Protein AF-A0A8T1RW52-F1 (afdb_monomer_lite)

pLDDT: mean 75.33, std 22.98, range [28.38, 98.31]

Secondary structure (DSSP, 8-state):
--HHHHHHHHHHHHHHHHHHHHHHHHHHHHHHHHHHHHHHHHHHHHHHHHHHHHHHHHHHHHHHHHHHHHHHHHHHHHHHHHHHHHHHHHHHHHHHHHHHHHHHTS-HHHHHHHSHHHHHHHHT--PPPPPP---PPPTT-PPPHHHHHHHHHHHHHHHHHHHHHHHHHHHHHHT--S-----------HHHHHHHHHHHHHHHHTS------

Radius of gyration: 41.82 Å; chains: 1; bounding box: 90×41×136 Å

InterPro domains:
  IPR050143 Tripartite motif-containing [PTHR24103] (4-168)

Foldseek 3Di:
DDPVVVVVVVVVVVVVVVVVVVVVVVVVVVVVVVVVVVVVVVVVVVVVVVVVVVVVVVVLVVVLVVVVVVVVVVLVVLVVVQVVLQVVLVVVVVVLVVVQVVLVPDDPVVCVPPVPVSVVCVVPDDDDHGDDGDPDDDPPSDDDPVCVVVVVVVVVVVVVVVVVVVVVVVVVVVPPDPDDDDDDPDDDDCVVVVVVVVVVCVVVVPDPPPDDD

Organism: Chelydra serpentina (NCBI:txid8475)

Sequence (213 aa):
MSLQEKLQGALDPLRKELEEALVLTSKEKKKTTEWQRKVKNKRETIVGEFNKLHTLLREEEQLLLQRLEEEERETLQRLRENVTKLSQQSSSLQQLITEIEEKCQQPVVKLLTDVKSALSRSENVKLQEPEAVSTDLKNVYKIPERCLDMREMLKRFEGEWKLLGHSAVLCLEIWTEPGTPGHSCTQLTGLELCDSWRLMRSVLGSLPDIRNH

Structure (mmCIF, N/CA/C/O backbone):
data_AF-A0A8T1RW52-F1
#
_entry.id   AF-A0A8T1RW52-F1
#
loop_
_atom_site.group_PDB
_atom_site.id
_atom_site.type_symbol
_atom_site.label_atom_id
_atom_site.label_alt_id
_atom_site.label_comp_id
_atom_site.label_asym_id
_atom_site.label_entity_id
_atom_site.label_seq_id
_atom_site.pdbx_PDB_ins_code
_atom_site.Cartn_x
_atom_site.Cartn_y
_atom_site.Cartn_z
_atom_site.occupancy
_atom_site.B_iso_or_equiv
_atom_site.auth_seq_id
_atom_site.auth_comp_id
_atom_site.auth_asym_id
_atom_site.auth_atom_id
_atom_site.pdbx_PDB_model_num
ATOM 1 N N . MET A 1 1 ? 42.845 7.301 -80.069 1.00 64.06 1 MET A N 1
ATOM 2 C CA . MET A 1 1 ? 41.974 6.397 -79.295 1.00 64.06 1 MET A CA 1
ATOM 3 C C . MET A 1 1 ? 40.575 6.414 -79.870 1.00 64.06 1 MET A C 1
ATOM 5 O O . MET A 1 1 ? 40.022 7.498 -80.051 1.00 64.06 1 MET A O 1
ATOM 9 N N . SER A 1 2 ? 40.024 5.238 -80.151 1.00 87.12 2 SER A N 1
ATOM 10 C CA . SER A 1 2 ? 38.632 5.066 -80.571 1.00 87.12 2 SER A CA 1
ATOM 11 C C . SER A 1 2 ? 37.669 5.269 -79.389 1.00 87.12 2 SER A C 1
ATOM 13 O O . SER A 1 2 ? 38.060 5.192 -78.223 1.00 87.12 2 SER A O 1
ATOM 15 N N . LEU A 1 3 ? 36.390 5.547 -79.667 1.00 85.94 3 LEU A N 1
ATOM 16 C CA . LEU A 1 3 ? 35.346 5.644 -78.631 1.00 85.94 3 LEU A CA 1
ATOM 17 C C . LEU A 1 3 ? 35.215 4.346 -77.814 1.00 85.94 3 LEU A C 1
ATOM 19 O O . LEU A 1 3 ? 34.944 4.396 -76.617 1.00 85.94 3 LEU A O 1
ATOM 23 N N . GLN A 1 4 ? 35.471 3.201 -78.445 1.00 87.62 4 GLN A N 1
ATOM 24 C CA . GLN A 1 4 ? 35.423 1.885 -77.814 1.00 87.62 4 GLN A CA 1
ATOM 25 C C . GLN A 1 4 ? 36.531 1.705 -76.765 1.00 87.62 4 GLN A C 1
ATOM 27 O O . GLN A 1 4 ? 36.259 1.227 -75.668 1.00 87.62 4 GLN A O 1
ATOM 32 N N . GLU A 1 5 ? 37.754 2.160 -77.051 1.00 88.06 5 GLU A N 1
ATOM 33 C CA . GLU A 1 5 ? 38.866 2.134 -76.086 1.00 88.06 5 GLU A CA 1
ATOM 34 C C . GLU A 1 5 ? 38.592 3.038 -74.875 1.00 88.06 5 GLU A C 1
ATOM 36 O O . GLU A 1 5 ? 38.900 2.668 -73.744 1.00 88.06 5 GLU A O 1
ATOM 41 N N . LYS A 1 6 ? 37.958 4.202 -75.089 1.00 86.69 6 LYS A N 1
ATOM 42 C CA . LYS A 1 6 ? 37.563 5.113 -73.998 1.00 86.69 6 LYS A CA 1
ATOM 43 C C . LYS A 1 6 ? 36.499 4.504 -73.084 1.00 86.69 6 LYS A C 1
ATOM 45 O O . LYS A 1 6 ? 36.599 4.646 -71.869 1.00 86.69 6 LYS A O 1
ATOM 50 N N . LEU A 1 7 ? 35.498 3.831 -73.655 1.00 88.81 7 LEU A N 1
ATOM 51 C CA . LEU A 1 7 ? 34.469 3.128 -72.884 1.00 88.81 7 LEU A CA 1
ATOM 52 C C . LEU A 1 7 ? 35.068 1.966 -72.091 1.00 88.81 7 LEU A C 1
ATOM 54 O O . LEU A 1 7 ? 34.780 1.826 -70.906 1.00 88.81 7 LEU A O 1
ATOM 58 N N . GLN A 1 8 ? 35.948 1.181 -72.718 1.00 89.00 8 GLN A N 1
ATOM 59 C CA . GLN A 1 8 ? 36.612 0.066 -72.051 1.00 89.00 8 GLN A CA 1
ATOM 60 C C . GLN A 1 8 ? 37.494 0.545 -70.888 1.00 89.00 8 GLN A C 1
ATOM 62 O O . GLN A 1 8 ? 37.449 -0.044 -69.811 1.00 89.00 8 GLN A O 1
ATOM 67 N N . GLY A 1 9 ? 38.229 1.649 -71.069 1.00 91.94 9 GLY A N 1
ATOM 68 C CA . GLY A 1 9 ? 39.054 2.252 -70.018 1.00 91.94 9 GLY A CA 1
ATOM 69 C C . GLY A 1 9 ? 38.263 2.836 -68.838 1.00 91.94 9 GLY A C 1
ATOM 70 O O . GLY A 1 9 ? 38.817 2.975 -67.751 1.00 91.94 9 GLY A O 1
ATOM 71 N N . ALA A 1 10 ? 36.974 3.151 -69.014 1.00 93.75 10 ALA A N 1
ATOM 72 C CA . ALA A 1 10 ? 36.111 3.663 -67.945 1.00 93.75 10 ALA A CA 1
ATOM 73 C C . ALA A 1 10 ? 35.504 2.559 -67.055 1.00 93.75 10 ALA A C 1
ATOM 75 O O . ALA A 1 10 ? 35.044 2.852 -65.951 1.00 93.75 10 ALA A O 1
ATOM 76 N N . LEU A 1 11 ? 35.504 1.297 -67.501 1.00 95.56 11 LEU A N 1
ATOM 77 C CA . LEU A 1 11 ? 34.879 0.190 -66.767 1.00 95.56 11 LEU A CA 1
ATOM 78 C C . LEU A 1 11 ? 35.607 -0.156 -65.466 1.00 95.56 11 LEU A C 1
ATOM 80 O O . LEU A 1 11 ? 34.949 -0.404 -64.458 1.00 95.56 11 LEU A O 1
ATOM 84 N N . ASP A 1 12 ? 36.940 -0.180 -65.469 1.00 93.94 12 ASP A N 1
ATOM 85 C CA . ASP A 1 12 ? 37.711 -0.583 -64.288 1.00 93.94 12 ASP A CA 1
ATOM 86 C C . ASP A 1 12 ? 37.596 0.422 -63.126 1.00 93.94 12 ASP A C 1
ATOM 88 O O . ASP A 1 12 ? 37.329 -0.020 -62.004 1.00 93.94 12 ASP A O 1
ATOM 92 N N . PRO A 1 13 ? 37.674 1.753 -63.349 1.00 96.12 13 PRO A N 1
ATOM 93 C CA . PRO A 1 13 ? 37.346 2.733 -62.315 1.00 96.12 13 PRO A CA 1
ATOM 94 C C . PRO A 1 13 ? 35.924 2.563 -61.770 1.00 96.12 13 PRO A C 1
ATOM 96 O O . PRO A 1 13 ? 35.742 2.518 -60.558 1.00 96.12 13 PRO A O 1
ATOM 99 N N . LEU A 1 14 ? 34.921 2.387 -62.641 1.00 97.19 14 LEU A N 1
ATOM 100 C CA . LEU A 1 14 ? 33.528 2.203 -62.212 1.00 97.19 14 LEU A CA 1
ATOM 101 C C . LEU A 1 14 ? 33.329 0.928 -61.380 1.00 97.19 14 LEU A C 1
ATOM 103 O O . LEU A 1 14 ? 32.578 0.939 -60.408 1.00 97.19 14 LEU A O 1
ATOM 107 N N . ARG A 1 15 ? 34.009 -0.171 -61.728 1.00 97.38 15 ARG A N 1
ATOM 108 C CA . ARG A 1 15 ? 33.993 -1.413 -60.935 1.00 97.38 15 ARG A CA 1
ATOM 109 C C . ARG A 1 15 ? 34.616 -1.216 -59.557 1.00 97.38 15 ARG A C 1
ATOM 111 O O . ARG A 1 15 ? 34.100 -1.762 -58.587 1.00 97.38 15 ARG A O 1
ATOM 118 N N . LYS A 1 16 ? 35.692 -0.430 -59.465 1.00 97.31 16 LYS A N 1
ATOM 119 C CA . LYS A 1 16 ? 36.328 -0.098 -58.188 1.00 97.31 16 LYS A CA 1
ATOM 120 C C . LYS A 1 16 ? 35.405 0.745 -57.303 1.00 97.31 16 LYS A C 1
ATOM 122 O O . LYS A 1 16 ? 35.212 0.396 -56.144 1.00 97.31 16 LYS A O 1
ATOM 127 N N . GLU A 1 17 ? 34.781 1.781 -57.863 1.00 98.00 17 GLU A N 1
ATOM 128 C CA . GLU A 1 17 ? 33.792 2.609 -57.153 1.00 98.00 17 GLU A CA 1
ATOM 129 C C . GLU A 1 17 ? 32.590 1.779 -56.676 1.00 98.00 17 GLU A C 1
ATOM 131 O O . GLU A 1 17 ? 32.108 1.963 -55.559 1.00 98.00 17 GLU A O 1
ATOM 136 N N . LEU A 1 18 ? 32.125 0.818 -57.484 1.00 97.94 18 LEU A N 1
ATOM 137 C CA . LEU A 1 18 ? 31.059 -0.103 -57.082 1.00 97.94 18 LEU A CA 1
ATOM 138 C C . LEU A 1 18 ? 31.472 -0.960 -55.877 1.00 97.94 18 LEU A C 1
ATOM 140 O O . LEU A 1 18 ? 30.695 -1.083 -54.932 1.00 97.94 18 LEU A O 1
ATOM 144 N N . GLU A 1 19 ? 32.676 -1.534 -55.890 1.00 98.06 19 GLU A N 1
ATOM 145 C CA . GLU A 1 19 ? 33.176 -2.333 -54.765 1.00 98.06 19 GLU A CA 1
ATOM 146 C C . GLU A 1 19 ? 33.303 -1.480 -53.493 1.00 98.06 19 GLU A C 1
ATOM 148 O O . GLU A 1 19 ? 32.814 -1.864 -52.429 1.00 98.06 19 GLU A O 1
ATOM 153 N N . GLU A 1 20 ? 33.864 -0.272 -53.603 1.00 98.19 20 GLU A N 1
ATOM 154 C CA . GLU A 1 20 ? 33.952 0.673 -52.485 1.00 98.19 20 GLU A CA 1
ATOM 155 C C . GLU A 1 20 ? 32.557 1.040 -51.943 1.00 98.19 20 GLU A C 1
ATOM 157 O O . GLU A 1 20 ? 32.329 1.000 -50.727 1.00 98.19 20 GLU A O 1
ATOM 162 N N . ALA A 1 21 ? 31.582 1.298 -52.821 1.00 98.19 21 ALA A N 1
ATOM 163 C CA . ALA A 1 21 ? 30.198 1.567 -52.437 1.00 98.19 21 ALA A CA 1
ATOM 164 C C . ALA A 1 21 ? 29.539 0.373 -51.724 1.00 98.19 21 ALA A C 1
ATOM 166 O O . ALA A 1 21 ? 28.801 0.567 -50.749 1.00 98.19 21 ALA A O 1
ATOM 167 N N . LEU A 1 22 ? 29.815 -0.866 -52.148 1.00 98.19 22 LEU A N 1
ATOM 168 C CA . LEU A 1 22 ? 29.318 -2.079 -51.489 1.00 98.19 22 LEU A CA 1
ATOM 169 C C . LEU A 1 22 ? 29.913 -2.244 -50.083 1.00 98.19 22 LEU A C 1
ATOM 171 O O . LEU A 1 22 ? 29.173 -2.529 -49.131 1.00 98.19 22 LEU A O 1
ATOM 175 N N . VAL A 1 23 ? 31.217 -1.995 -49.915 1.00 98.31 23 VAL A N 1
ATOM 176 C CA . VAL A 1 23 ? 31.877 -2.017 -48.598 1.00 98.31 23 VAL A CA 1
ATOM 177 C C . VAL A 1 23 ? 31.289 -0.950 -47.671 1.00 98.31 23 VAL A C 1
ATOM 179 O O . VAL A 1 23 ? 30.932 -1.257 -46.526 1.00 98.31 23 VAL A O 1
ATOM 182 N N . LEU A 1 24 ? 31.133 0.287 -48.152 1.00 98.06 24 LEU A N 1
ATOM 183 C CA . LEU A 1 24 ? 30.535 1.378 -47.378 1.00 98.06 24 LEU A CA 1
ATOM 184 C C . LEU A 1 24 ? 29.083 1.068 -46.996 1.00 98.06 24 LEU A C 1
ATOM 186 O O . LEU A 1 24 ? 28.705 1.232 -45.835 1.00 98.06 24 LEU A O 1
ATOM 190 N N . THR A 1 25 ? 28.296 0.519 -47.922 1.00 97.50 25 THR A N 1
ATOM 191 C CA . THR A 1 25 ? 26.910 0.099 -47.664 1.00 97.50 25 THR A CA 1
ATOM 192 C C . THR A 1 25 ? 26.841 -0.961 -46.564 1.00 97.50 25 THR A C 1
ATOM 194 O O . THR A 1 25 ? 26.007 -0.874 -45.662 1.00 97.50 25 THR A O 1
ATOM 197 N N . SER A 1 26 ? 27.727 -1.961 -46.595 1.00 97.56 26 SER A N 1
ATOM 198 C CA . SER A 1 26 ? 27.810 -2.992 -45.551 1.00 97.56 26 SER A CA 1
ATOM 199 C C . SER A 1 26 ? 28.169 -2.393 -44.186 1.00 97.56 26 SER A C 1
ATOM 201 O O . SER A 1 26 ? 27.570 -2.746 -43.165 1.00 97.56 26 SER A O 1
ATOM 203 N N . LYS A 1 27 ? 29.105 -1.436 -44.160 1.00 98.12 27 LYS A N 1
ATOM 204 C CA . LYS A 1 27 ? 29.506 -0.722 -42.942 1.00 98.12 27 LYS A CA 1
ATOM 205 C C . LYS A 1 27 ? 28.352 0.085 -42.345 1.00 98.12 27 LYS A C 1
ATOM 207 O O . LYS A 1 27 ? 28.122 -0.008 -41.140 1.00 98.12 27 LYS A O 1
ATOM 212 N N . GLU A 1 28 ? 27.608 0.826 -43.164 1.00 97.31 28 GLU A N 1
ATOM 213 C CA . GLU A 1 28 ? 26.450 1.595 -42.696 1.00 97.31 28 GLU A CA 1
ATOM 214 C C . GLU A 1 28 ? 25.317 0.683 -42.213 1.00 97.31 28 GLU A C 1
ATOM 216 O O . GLU A 1 28 ? 24.806 0.894 -41.115 1.00 97.31 28 GLU A O 1
ATOM 221 N N . LYS A 1 29 ? 25.008 -0.414 -42.923 1.00 96.25 29 LYS A N 1
ATOM 222 C CA . LYS A 1 29 ? 24.030 -1.415 -42.451 1.00 96.25 29 LYS A CA 1
ATOM 223 C C . LYS A 1 29 ? 24.387 -1.954 -41.062 1.00 96.25 29 LYS A C 1
ATOM 225 O O . LYS A 1 29 ? 23.523 -2.020 -40.187 1.00 96.25 29 LYS A O 1
ATOM 230 N N . LYS A 1 30 ? 25.663 -2.286 -40.821 1.00 97.31 30 LYS A N 1
ATOM 231 C CA . LYS A 1 30 ? 26.134 -2.720 -39.494 1.00 97.31 30 LYS A CA 1
ATOM 232 C C . LYS A 1 30 ? 25.913 -1.637 -38.435 1.00 97.31 30 LYS A C 1
ATOM 234 O O . LYS A 1 30 ? 25.336 -1.937 -37.390 1.00 97.31 30 LYS A O 1
ATOM 239 N N . LYS A 1 31 ? 26.283 -0.381 -38.712 1.00 96.19 31 LYS A N 1
ATOM 240 C CA . LYS A 1 31 ? 26.039 0.745 -37.790 1.00 96.19 31 LYS A CA 1
ATOM 241 C C . LYS A 1 31 ? 24.555 0.920 -37.471 1.00 96.19 31 LYS A C 1
ATOM 243 O O . LYS A 1 31 ? 24.212 1.087 -36.303 1.00 96.19 31 LYS A O 1
ATOM 248 N N . THR A 1 32 ? 23.674 0.835 -38.470 1.00 92.88 32 THR A N 1
ATOM 249 C CA . THR A 1 32 ? 22.220 0.927 -38.271 1.00 92.88 32 THR A CA 1
ATOM 250 C C . THR A 1 32 ? 21.726 -0.153 -37.313 1.00 92.88 32 THR A C 1
ATOM 252 O O . THR A 1 32 ? 21.034 0.165 -36.346 1.00 92.88 32 THR A O 1
ATOM 255 N N . THR A 1 33 ? 22.124 -1.412 -37.522 1.00 92.31 33 THR A N 1
ATOM 256 C CA . THR A 1 33 ? 21.717 -2.516 -36.633 1.00 92.31 33 THR A CA 1
ATOM 257 C C . THR A 1 33 ? 22.251 -2.350 -35.207 1.00 92.31 33 THR A C 1
ATOM 259 O O . THR A 1 33 ? 21.524 -2.576 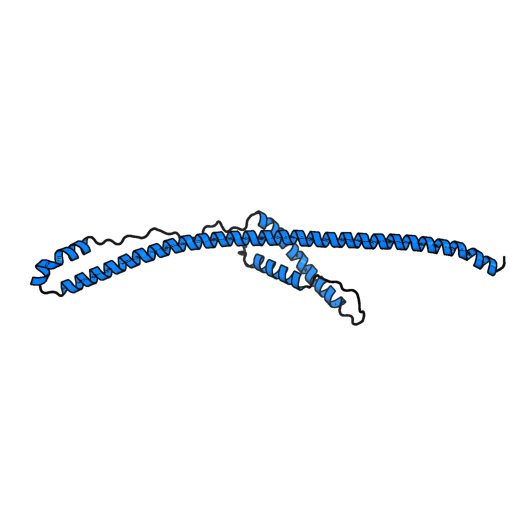-34.238 1.00 92.31 33 THR A O 1
ATOM 262 N N . GLU A 1 34 ? 23.497 -1.890 -35.044 1.00 95.56 34 GLU A N 1
ATOM 263 C CA . GLU A 1 34 ? 24.075 -1.631 -33.723 1.00 95.56 34 GLU A CA 1
ATOM 264 C C . GLU A 1 34 ? 23.350 -0.487 -33.001 1.00 95.56 34 GLU A C 1
ATOM 266 O O . GLU A 1 34 ? 23.065 -0.587 -31.805 1.00 95.56 34 GLU A O 1
ATOM 271 N N . TRP A 1 35 ? 23.017 0.585 -33.722 1.00 92.38 35 TRP A N 1
ATOM 272 C CA . TRP A 1 35 ? 22.257 1.709 -33.185 1.00 92.38 35 TRP A CA 1
ATOM 273 C C . TRP A 1 35 ? 20.853 1.290 -32.747 1.00 92.38 35 TRP A C 1
ATOM 275 O O . TRP A 1 35 ? 20.452 1.579 -31.619 1.00 92.38 35 TRP A O 1
ATOM 285 N N . GLN A 1 36 ? 20.134 0.534 -33.581 1.00 82.62 36 GLN A N 1
ATOM 286 C CA . GLN A 1 36 ? 18.814 -0.006 -33.240 1.00 82.62 36 GLN A CA 1
ATOM 287 C C . GLN A 1 36 ? 18.864 -0.862 -31.968 1.00 82.62 36 GLN A C 1
ATOM 289 O O . GLN A 1 36 ? 18.010 -0.713 -31.092 1.00 82.62 36 GLN A O 1
ATOM 294 N N . ARG A 1 37 ? 19.903 -1.694 -31.810 1.00 92.62 37 ARG A N 1
ATOM 295 C CA . ARG A 1 37 ? 20.134 -2.461 -30.579 1.00 92.62 37 ARG A CA 1
ATOM 296 C C . ARG A 1 37 ? 20.365 -1.552 -29.368 1.00 92.62 37 ARG A C 1
ATOM 298 O O . ARG A 1 37 ? 19.779 -1.792 -28.317 1.00 92.62 37 ARG A O 1
ATOM 305 N N . LYS A 1 38 ? 21.182 -0.498 -29.492 1.00 84.81 38 LYS A N 1
ATOM 306 C CA . LYS A 1 38 ? 21.416 0.471 -28.399 1.00 84.81 38 LYS A CA 1
ATOM 307 C C . LYS A 1 38 ? 20.120 1.159 -27.969 1.00 84.81 38 LYS A C 1
ATOM 309 O O . LYS A 1 38 ? 19.855 1.244 -26.772 1.00 84.81 38 LYS A O 1
ATOM 314 N N . VAL A 1 39 ? 19.302 1.598 -28.928 1.00 81.31 39 VAL A N 1
ATOM 315 C CA . VAL A 1 39 ? 17.997 2.221 -28.658 1.00 81.31 39 VAL A CA 1
ATOM 316 C C . VAL A 1 39 ? 17.055 1.237 -27.969 1.00 81.31 39 VAL A C 1
ATOM 318 O O . VAL A 1 39 ? 16.457 1.592 -26.956 1.00 81.31 39 VAL A O 1
ATOM 321 N N . LYS A 1 40 ? 16.955 -0.006 -28.460 1.00 82.12 40 LYS A N 1
ATOM 322 C CA . LYS A 1 40 ? 16.133 -1.051 -27.834 1.00 82.12 40 LYS A CA 1
ATOM 323 C C . LYS A 1 40 ? 16.545 -1.295 -26.379 1.00 82.12 40 LYS A C 1
ATOM 325 O O . LYS A 1 40 ? 15.703 -1.190 -25.495 1.00 82.12 40 LYS A O 1
ATOM 330 N N . ASN A 1 41 ? 17.836 -1.500 -26.119 1.00 84.12 41 ASN A N 1
ATOM 331 C CA . ASN A 1 41 ? 18.340 -1.714 -24.761 1.00 84.12 41 ASN A CA 1
ATOM 332 C C . ASN A 1 41 ? 18.035 -0.523 -23.837 1.00 84.12 41 ASN A C 1
ATOM 334 O O . ASN A 1 41 ? 17.722 -0.709 -22.662 1.00 84.12 41 ASN A O 1
ATOM 338 N N . LYS A 1 42 ? 18.118 0.716 -24.347 1.00 79.62 42 LYS A N 1
ATOM 339 C CA . LYS A 1 42 ? 17.758 1.905 -23.561 1.00 79.62 42 LYS A CA 1
ATOM 340 C C . LYS A 1 42 ? 16.264 2.001 -23.285 1.00 79.62 42 LYS A C 1
ATOM 342 O O . LYS A 1 42 ? 15.916 2.333 -22.158 1.00 79.62 42 LYS A O 1
ATOM 347 N N . ARG A 1 43 ? 15.402 1.647 -24.241 1.00 74.25 43 ARG A N 1
ATOM 348 C CA . ARG A 1 43 ? 13.952 1.535 -24.003 1.00 74.25 43 ARG A CA 1
ATOM 349 C C . ARG A 1 43 ? 13.647 0.528 -22.895 1.00 74.25 43 ARG A C 1
ATOM 351 O O . ARG A 1 43 ? 12.960 0.879 -21.946 1.00 74.25 43 ARG A O 1
ATOM 358 N N . GLU A 1 44 ? 14.220 -0.671 -22.974 1.00 78.94 44 GLU A N 1
ATOM 359 C CA . GLU A 1 44 ? 14.050 -1.716 -21.952 1.00 78.94 44 GLU A CA 1
ATOM 360 C C . GLU A 1 44 ? 14.556 -1.264 -20.576 1.00 78.94 44 GLU A C 1
ATOM 362 O O . GLU A 1 44 ? 13.890 -1.496 -19.572 1.00 78.94 44 GLU A O 1
ATOM 367 N N . THR A 1 45 ? 15.692 -0.557 -20.526 1.00 80.62 45 THR A N 1
ATOM 368 C CA . THR A 1 45 ? 16.219 0.009 -19.272 1.00 80.62 45 THR A CA 1
ATOM 369 C C . THR A 1 45 ? 15.241 1.016 -18.668 1.00 80.62 45 THR A C 1
ATOM 371 O O . THR A 1 45 ? 14.933 0.921 -17.487 1.00 80.62 45 THR A O 1
ATOM 374 N N . ILE A 1 46 ? 14.731 1.960 -19.469 1.00 76.19 46 ILE A N 1
ATOM 375 C CA . ILE A 1 46 ? 13.775 2.974 -19.001 1.00 76.19 46 ILE A CA 1
ATOM 376 C C . ILE A 1 46 ? 12.524 2.293 -18.437 1.00 76.19 46 ILE A C 1
ATOM 378 O O . ILE A 1 46 ? 12.163 2.544 -17.292 1.00 76.19 46 ILE A O 1
ATOM 382 N N . VAL A 1 47 ? 11.907 1.382 -19.195 1.00 77.06 47 VAL A N 1
ATOM 383 C CA . VAL A 1 47 ? 10.720 0.635 -18.741 1.00 77.06 47 VAL A CA 1
ATOM 384 C C . VAL A 1 47 ? 11.012 -0.141 -17.450 1.00 77.06 47 VAL A C 1
ATOM 386 O O . VAL A 1 47 ? 10.215 -0.113 -16.515 1.00 77.06 47 VAL A O 1
ATOM 389 N N . GLY A 1 48 ? 12.176 -0.791 -17.362 1.00 76.69 48 GLY A N 1
ATOM 390 C CA . GLY A 1 48 ? 12.598 -1.535 -16.177 1.00 76.69 48 GLY A CA 1
ATOM 391 C C . GLY A 1 48 ? 12.722 -0.669 -14.921 1.00 76.69 48 GLY A C 1
ATOM 392 O O . GLY A 1 48 ? 12.225 -1.062 -13.867 1.00 76.69 48 GLY A O 1
ATOM 393 N N . GLU A 1 49 ? 13.335 0.513 -15.019 1.00 79.94 49 GLU A N 1
ATOM 394 C CA . GLU A 1 49 ? 13.466 1.426 -13.875 1.00 79.94 49 GLU A CA 1
ATOM 395 C C . GLU A 1 49 ? 12.104 1.957 -13.403 1.00 79.94 49 GLU A C 1
ATOM 397 O O . GLU A 1 49 ? 11.826 1.952 -12.205 1.00 79.94 49 GLU A O 1
ATOM 402 N N . PHE A 1 50 ? 11.200 2.316 -14.321 1.00 77.81 50 PHE A N 1
ATOM 403 C CA . PHE A 1 50 ? 9.848 2.750 -13.945 1.00 77.81 50 PHE A CA 1
ATOM 404 C C . PHE A 1 50 ? 9.023 1.625 -13.306 1.00 77.81 50 PHE A C 1
ATOM 406 O O . PHE A 1 50 ? 8.318 1.861 -12.325 1.00 77.81 50 PHE A O 1
ATOM 413 N N . ASN A 1 51 ? 9.156 0.384 -13.778 1.00 79.31 51 ASN A N 1
ATOM 414 C CA . ASN A 1 51 ? 8.482 -0.764 -13.166 1.00 79.31 51 ASN A CA 1
ATOM 415 C C . ASN A 1 51 ? 8.937 -1.025 -11.723 1.00 79.31 51 ASN A C 1
ATOM 417 O O . ASN A 1 51 ? 8.110 -1.372 -10.872 1.00 79.31 51 ASN A O 1
ATOM 421 N N . LYS A 1 52 ? 10.227 -0.826 -11.419 1.00 79.75 52 LYS A N 1
ATOM 422 C CA . LYS A 1 52 ? 10.736 -0.896 -10.039 1.00 79.75 52 LYS A CA 1
ATOM 423 C C . LYS A 1 52 ? 10.085 0.172 -9.166 1.00 79.75 52 LYS A C 1
ATOM 425 O O . LYS A 1 52 ? 9.604 -0.144 -8.082 1.00 79.75 52 LYS A O 1
ATOM 430 N N . LEU A 1 53 ? 10.005 1.406 -9.663 1.00 80.44 53 LEU A N 1
ATOM 431 C CA . LEU A 1 53 ? 9.374 2.504 -8.934 1.00 80.44 53 LEU A CA 1
ATOM 432 C C . LEU A 1 53 ? 7.878 2.253 -8.686 1.00 80.44 53 LEU A C 1
ATOM 434 O O . LEU A 1 53 ? 7.400 2.449 -7.573 1.00 80.44 53 LEU A O 1
ATOM 438 N N . HIS A 1 54 ? 7.141 1.756 -9.683 1.00 79.06 54 HIS A N 1
ATOM 439 C CA . HIS A 1 54 ? 5.738 1.368 -9.506 1.00 79.06 54 HIS A CA 1
ATOM 440 C C . HIS A 1 54 ? 5.555 0.274 -8.453 1.00 79.06 54 HIS A C 1
ATOM 442 O O . HIS A 1 54 ? 4.573 0.294 -7.715 1.00 79.06 54 HIS A O 1
ATOM 448 N N . THR A 1 55 ? 6.478 -0.684 -8.394 1.00 82.12 55 THR A N 1
ATOM 449 C CA . THR A 1 55 ? 6.438 -1.760 -7.398 1.00 82.12 55 THR A CA 1
ATOM 450 C C . THR A 1 55 ? 6.657 -1.208 -5.996 1.00 82.12 55 THR A C 1
ATOM 452 O O . THR A 1 55 ? 5.823 -1.453 -5.132 1.00 82.12 55 THR A O 1
ATOM 455 N N . LEU A 1 56 ? 7.679 -0.367 -5.813 1.00 83.19 56 LEU A N 1
ATOM 456 C CA . LEU A 1 56 ? 7.942 0.304 -4.541 1.00 83.19 56 LEU A CA 1
ATOM 457 C C . LEU A 1 56 ? 6.724 1.109 -4.069 1.00 83.19 56 LEU A C 1
ATOM 459 O O . LEU A 1 56 ? 6.318 0.983 -2.922 1.00 83.19 56 LEU A O 1
ATOM 463 N N . LEU A 1 57 ? 6.096 1.896 -4.950 1.00 80.88 57 LEU A N 1
ATOM 464 C CA . LEU A 1 57 ? 4.915 2.685 -4.581 1.00 80.88 57 LEU A CA 1
ATOM 465 C C . LEU A 1 57 ? 3.747 1.815 -4.101 1.00 80.88 57 LEU A C 1
ATOM 467 O O . LEU A 1 57 ? 3.111 2.158 -3.108 1.00 80.88 57 LEU A O 1
ATOM 471 N N . ARG A 1 58 ? 3.484 0.689 -4.778 1.00 83.06 58 ARG A N 1
ATOM 472 C CA . ARG A 1 58 ? 2.440 -0.258 -4.356 1.00 83.06 58 ARG A CA 1
ATOM 473 C C . ARG A 1 58 ? 2.748 -0.879 -2.997 1.00 83.06 58 ARG A C 1
ATOM 475 O O . ARG A 1 58 ? 1.847 -1.016 -2.179 1.00 83.06 58 ARG A O 1
ATOM 482 N N . GLU A 1 59 ? 4.004 -1.248 -2.758 1.00 87.06 59 GLU A N 1
ATOM 483 C CA . GLU A 1 59 ? 4.437 -1.821 -1.481 1.00 87.06 59 GLU A CA 1
ATOM 484 C C . GLU A 1 59 ? 4.280 -0.816 -0.330 1.00 87.06 59 GLU A C 1
ATOM 486 O O . GLU A 1 59 ? 3.754 -1.171 0.725 1.00 87.06 59 GLU A O 1
ATOM 491 N N . GLU A 1 60 ? 4.661 0.450 -0.535 1.00 84.88 60 GLU A N 1
ATOM 492 C CA . GLU A 1 60 ? 4.480 1.501 0.475 1.00 84.88 60 GLU A CA 1
ATOM 493 C C . GLU A 1 60 ? 3.003 1.798 0.754 1.00 84.88 60 GLU A C 1
ATOM 495 O O . GLU A 1 60 ? 2.619 1.947 1.914 1.00 84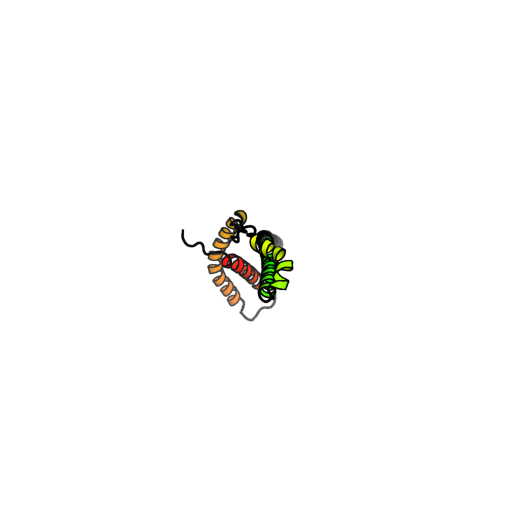.88 60 GLU A O 1
ATOM 500 N N . GLU A 1 61 ? 2.168 1.865 -0.287 1.00 86.62 61 GLU A N 1
ATOM 501 C CA . GLU A 1 61 ? 0.718 2.036 -0.144 1.00 86.62 61 GLU A CA 1
ATOM 502 C C . GLU A 1 61 ? 0.1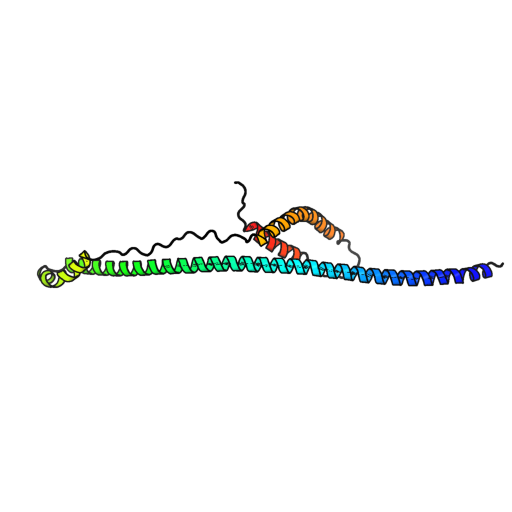10 0.887 0.668 1.00 86.62 61 GLU A C 1
ATOM 504 O O . GLU A 1 61 ? -0.578 1.126 1.662 1.00 86.62 61 GLU A O 1
ATOM 509 N N . GLN A 1 62 ? 0.422 -0.358 0.302 1.00 89.31 62 GLN A N 1
ATOM 510 C CA . GLN A 1 62 ? -0.080 -1.540 0.996 1.00 89.31 62 GLN A CA 1
ATOM 511 C C . GLN A 1 62 ? 0.353 -1.567 2.465 1.00 89.31 62 GLN A C 1
ATOM 513 O O . GLN A 1 62 ? -0.447 -1.894 3.340 1.00 89.3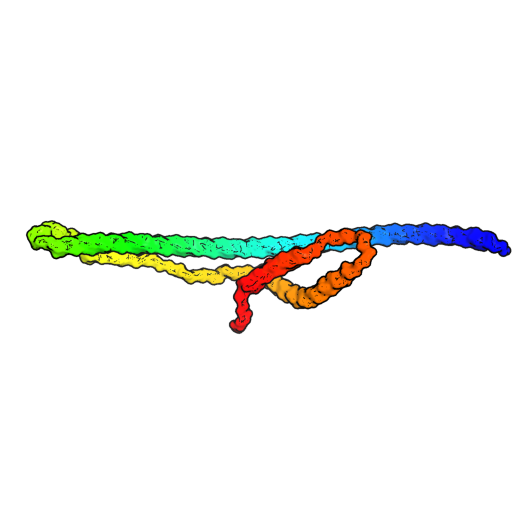1 62 GLN A O 1
ATOM 518 N N . LEU A 1 63 ? 1.596 -1.191 2.756 1.00 90.81 63 LEU A N 1
ATOM 519 C CA . LEU A 1 63 ? 2.108 -1.134 4.121 1.00 90.81 63 LEU A CA 1
ATOM 520 C C . LEU A 1 63 ? 1.390 -0.072 4.965 1.00 90.81 63 LEU A C 1
ATOM 522 O O . LEU A 1 63 ? 1.115 -0.310 6.143 1.00 90.81 63 LEU A O 1
ATOM 526 N N . LEU A 1 64 ? 1.071 1.093 4.393 1.00 89.44 64 LEU A N 1
ATOM 527 C CA . LEU A 1 64 ? 0.295 2.124 5.089 1.00 89.44 64 LEU A CA 1
ATOM 528 C C . LEU A 1 64 ? -1.142 1.665 5.361 1.00 89.44 64 LEU A C 1
ATOM 530 O O . LEU A 1 64 ? -1.633 1.866 6.471 1.00 89.44 64 LEU A O 1
ATOM 534 N N . LEU A 1 65 ? -1.779 1.006 4.389 1.00 91.69 65 LEU A N 1
ATOM 535 C CA . LEU A 1 65 ? -3.120 0.439 4.548 1.00 91.69 65 LEU A CA 1
ATOM 536 C C . LEU A 1 65 ? -3.153 -0.647 5.626 1.00 91.69 65 LEU A C 1
ATOM 538 O O . LEU A 1 65 ? -3.999 -0.594 6.508 1.00 91.69 65 LEU A O 1
ATOM 542 N N . GLN A 1 66 ? -2.181 -1.561 5.639 1.00 94.00 66 GLN A N 1
ATOM 543 C CA . GLN A 1 66 ? -2.084 -2.601 6.669 1.00 94.00 66 GLN A CA 1
ATOM 544 C C . GLN A 1 66 ? -1.939 -2.022 8.080 1.00 94.00 66 GLN A C 1
ATOM 546 O O . GLN A 1 66 ? -2.532 -2.533 9.026 1.00 94.00 66 GLN A O 1
ATOM 551 N N . ARG A 1 67 ? -1.166 -0.940 8.240 1.00 92.69 67 ARG A N 1
ATOM 552 C CA . ARG A 1 67 ? -1.051 -0.250 9.535 1.00 92.69 67 ARG A CA 1
ATOM 553 C C . ARG A 1 67 ? -2.382 0.355 9.977 1.00 92.69 67 ARG A C 1
ATOM 555 O O . ARG A 1 67 ? -2.679 0.323 11.167 1.00 92.69 67 ARG A O 1
ATOM 562 N N . LEU A 1 68 ? -3.158 0.895 9.036 1.00 93.94 68 LEU A N 1
ATOM 563 C CA . LEU A 1 68 ? -4.469 1.474 9.320 1.00 93.94 68 LEU A CA 1
ATOM 564 C C . LEU A 1 68 ? -5.492 0.393 9.680 1.00 93.94 68 LEU A C 1
ATOM 566 O O . LEU A 1 68 ? -6.203 0.539 10.668 1.00 93.94 68 LEU A O 1
ATOM 570 N N . GLU A 1 69 ? -5.518 -0.709 8.929 1.00 95.44 69 GLU A N 1
ATOM 571 C CA . GLU A 1 69 ? -6.365 -1.873 9.216 1.00 95.44 69 GLU A CA 1
ATOM 572 C C . GLU A 1 69 ? -6.063 -2.472 10.598 1.00 95.44 69 GLU A C 1
ATOM 574 O O . GLU A 1 69 ? -6.973 -2.893 11.313 1.00 95.44 69 GLU A O 1
ATOM 579 N N . GLU A 1 70 ? -4.790 -2.499 11.004 1.00 95.62 70 GLU A N 1
ATOM 580 C CA . GLU A 1 70 ? -4.390 -2.926 12.346 1.00 95.62 70 GLU A CA 1
ATOM 581 C C . GLU A 1 70 ? -4.956 -2.000 13.427 1.00 95.62 70 GLU A C 1
ATOM 583 O O . GLU A 1 70 ? -5.604 -2.468 14.364 1.00 95.62 70 GLU A O 1
ATOM 588 N N . GLU A 1 71 ? -4.763 -0.686 13.279 1.00 95.62 71 GLU A N 1
ATOM 589 C CA . GLU A 1 71 ? -5.264 0.302 14.239 1.00 95.62 71 GLU A CA 1
ATOM 590 C C . GLU A 1 71 ? -6.795 0.282 14.342 1.00 95.62 71 GLU A C 1
ATOM 592 O O . GLU A 1 71 ? -7.343 0.340 15.449 1.00 95.62 71 GLU A O 1
ATOM 597 N N . GLU A 1 72 ? -7.487 0.155 13.207 1.00 96.06 72 GLU A N 1
ATOM 598 C CA . GLU A 1 72 ? -8.937 -0.012 13.159 1.00 96.06 72 GLU A CA 1
ATOM 599 C C . GLU A 1 72 ? -9.356 -1.270 13.927 1.00 96.06 72 GLU A C 1
ATOM 601 O O . GLU A 1 72 ? -10.228 -1.207 14.798 1.00 96.06 72 GLU A O 1
ATOM 606 N N . ARG A 1 73 ? -8.709 -2.410 13.658 1.00 97.38 73 ARG A N 1
ATOM 607 C CA . ARG A 1 73 ? -9.043 -3.684 14.298 1.00 97.38 73 ARG A CA 1
ATOM 608 C C . ARG A 1 73 ? -8.852 -3.635 15.811 1.00 97.38 73 ARG A C 1
ATOM 610 O O . ARG A 1 73 ? -9.758 -4.035 16.543 1.00 97.38 73 ARG A O 1
ATOM 617 N N . GLU A 1 74 ? -7.712 -3.138 16.286 1.00 96.31 74 GLU A N 1
ATOM 618 C CA . GLU A 1 74 ? -7.409 -3.013 17.718 1.00 96.31 74 GLU A CA 1
ATOM 619 C C . GLU A 1 74 ? -8.396 -2.080 18.436 1.00 96.31 74 GLU A C 1
ATOM 621 O O . GLU A 1 74 ? -8.835 -2.350 19.560 1.00 96.31 74 GLU A O 1
ATOM 626 N N . THR A 1 75 ? -8.766 -0.972 17.794 1.00 96.69 75 THR A N 1
ATOM 627 C CA . THR A 1 75 ? -9.687 0.018 18.366 1.00 96.69 75 THR A CA 1
ATOM 628 C C . THR A 1 75 ? -11.114 -0.520 18.407 1.00 96.69 75 THR A C 1
ATOM 630 O O . THR A 1 75 ? -11.761 -0.477 19.457 1.00 96.69 75 THR A O 1
ATOM 633 N N . LEU A 1 76 ? -11.595 -1.108 17.307 1.00 97.62 76 LEU A N 1
ATOM 634 C CA . LEU A 1 76 ? -12.922 -1.720 17.247 1.00 97.62 76 LEU A CA 1
ATOM 635 C C . LEU A 1 76 ? -13.063 -2.887 18.222 1.00 97.62 76 LEU A C 1
ATOM 637 O O . LEU A 1 76 ? -14.129 -3.045 18.818 1.00 97.62 76 LEU A O 1
ATOM 641 N N . GLN A 1 77 ? -12.014 -3.689 18.413 1.00 97.88 77 GLN A N 1
ATOM 642 C CA . GLN A 1 77 ? -12.038 -4.789 19.374 1.00 97.88 77 GLN A CA 1
ATOM 643 C C . GLN A 1 77 ? -12.280 -4.277 20.801 1.00 97.88 77 GLN A C 1
ATOM 645 O O . GLN A 1 77 ? -13.221 -4.726 21.458 1.00 97.88 77 GLN A O 1
ATOM 650 N N . ARG A 1 78 ? -11.516 -3.272 21.250 1.00 97.69 78 ARG A N 1
ATOM 651 C CA . ARG A 1 78 ? -11.687 -2.675 22.588 1.00 97.69 78 ARG A CA 1
ATOM 652 C C . ARG A 1 78 ? -13.058 -2.020 22.766 1.00 97.69 78 ARG A C 1
ATOM 654 O O . ARG A 1 78 ? -13.709 -2.202 23.794 1.00 97.69 78 ARG A O 1
ATOM 661 N N . LEU A 1 79 ? -13.550 -1.313 21.747 1.00 97.75 79 LEU A N 1
ATOM 662 C CA . LEU A 1 79 ? -14.890 -0.716 21.783 1.00 97.75 79 LEU A CA 1
ATOM 663 C C . LEU A 1 79 ? -15.997 -1.778 21.879 1.00 97.75 79 LEU A C 1
ATOM 665 O O . LEU A 1 79 ? -16.932 -1.619 22.664 1.00 97.75 79 LEU A O 1
ATOM 669 N N . ARG A 1 80 ? -15.890 -2.887 21.136 1.00 97.88 80 ARG A N 1
ATOM 670 C CA . ARG A 1 80 ? -16.852 -4.003 21.210 1.00 97.88 80 ARG A CA 1
ATOM 671 C C . ARG A 1 80 ? -16.859 -4.666 22.583 1.00 97.88 80 ARG A C 1
ATOM 673 O O . ARG A 1 80 ? -17.928 -5.007 23.092 1.00 97.88 80 ARG A O 1
ATOM 680 N N . GLU A 1 81 ? -15.695 -4.823 23.203 1.00 97.50 81 GLU A N 1
ATOM 681 C CA . GLU A 1 81 ? -15.587 -5.341 24.569 1.00 97.50 81 GLU A CA 1
ATOM 682 C C . GLU A 1 81 ? -16.263 -4.409 25.581 1.00 97.50 81 GLU A C 1
ATOM 684 O O . GLU A 1 81 ? -17.020 -4.878 26.434 1.00 97.50 81 GLU A O 1
ATOM 689 N N . ASN A 1 82 ? -16.074 -3.094 25.446 1.00 97.44 82 ASN A N 1
ATOM 690 C CA . ASN A 1 82 ? -16.758 -2.097 26.272 1.00 97.44 82 ASN A CA 1
ATOM 691 C C . ASN A 1 82 ? -18.285 -2.165 26.115 1.00 97.44 82 ASN A C 1
ATOM 693 O O . ASN A 1 82 ? -19.005 -2.217 27.114 1.00 97.44 82 ASN A O 1
ATOM 697 N N . VAL A 1 83 ? -18.784 -2.239 24.876 1.00 97.50 83 VAL A N 1
ATOM 698 C CA . VAL A 1 83 ? -20.222 -2.395 24.593 1.00 97.50 83 VAL A CA 1
ATOM 699 C C . VAL A 1 83 ? -20.767 -3.687 25.202 1.00 97.50 83 VAL A C 1
ATOM 701 O O . VAL A 1 83 ? -21.840 -3.676 25.804 1.00 97.50 83 VAL A O 1
ATOM 704 N N . THR A 1 84 ? -20.027 -4.793 25.102 1.00 97.19 84 THR A N 1
ATOM 705 C CA . THR A 1 84 ? -20.434 -6.090 25.667 1.00 97.19 84 THR A CA 1
ATOM 706 C C . THR A 1 84 ? -20.532 -6.027 27.193 1.00 97.19 84 THR A C 1
ATOM 708 O O . THR A 1 84 ? -21.533 -6.463 27.764 1.00 97.19 84 THR A O 1
ATOM 711 N N . LYS A 1 85 ? -19.540 -5.424 27.864 1.00 96.50 85 LYS A N 1
ATOM 712 C CA . LYS A 1 85 ? -19.544 -5.227 29.325 1.00 96.50 85 LYS A CA 1
ATOM 713 C C . LYS A 1 85 ? -20.732 -4.376 29.779 1.00 96.50 85 LYS A C 1
ATOM 715 O O . LYS A 1 85 ? -21.445 -4.773 30.700 1.00 96.50 85 LYS A O 1
ATOM 720 N N . LEU A 1 86 ? -20.987 -3.250 29.108 1.00 97.31 86 LEU A N 1
ATOM 721 C CA . LEU A 1 86 ? -22.134 -2.388 29.414 1.00 97.31 86 LEU A CA 1
ATOM 722 C C . LEU A 1 86 ? -23.469 -3.084 29.154 1.00 97.31 86 LEU A C 1
ATOM 724 O O . LEU A 1 86 ? -24.391 -2.948 29.952 1.00 97.31 86 LEU A O 1
ATOM 728 N N . SER A 1 87 ? -23.570 -3.869 28.081 1.00 97.38 87 SER A N 1
ATOM 729 C CA . SER A 1 87 ? -24.781 -4.636 27.767 1.00 97.38 87 SER A CA 1
ATOM 730 C C . SER A 1 87 ? -25.079 -5.667 28.857 1.00 97.38 87 SER A C 1
ATOM 732 O O . SER A 1 87 ? -26.220 -5.790 29.300 1.00 97.38 87 SER A O 1
ATOM 734 N N . GLN A 1 88 ? -24.051 -6.354 29.364 1.00 96.56 88 GLN A N 1
ATOM 735 C CA . GLN A 1 88 ? -24.205 -7.290 30.475 1.00 96.56 88 GLN A CA 1
ATOM 736 C C . GLN A 1 88 ? -24.634 -6.580 31.767 1.00 96.56 88 GLN A C 1
ATOM 738 O O . GLN A 1 88 ? -25.520 -7.070 32.467 1.00 96.56 88 GLN A O 1
ATOM 743 N N . GLN A 1 89 ? -24.044 -5.421 32.080 1.00 96.06 89 GLN A N 1
ATOM 744 C CA . GLN A 1 89 ? -24.456 -4.614 33.233 1.00 96.06 89 GLN A CA 1
ATOM 745 C C . GLN A 1 89 ? -25.902 -4.133 33.094 1.00 96.06 89 GLN A C 1
ATOM 747 O O . GLN A 1 89 ? -26.676 -4.262 34.039 1.00 96.06 89 GLN A O 1
ATOM 752 N N . SER A 1 90 ? -26.282 -3.641 31.914 1.00 97.06 90 SER A N 1
ATOM 753 C CA . SER A 1 90 ? -27.645 -3.209 31.606 1.00 97.06 90 SER A CA 1
ATOM 754 C C . SER A 1 90 ? -28.651 -4.346 31.794 1.00 97.06 90 SER A C 1
ATOM 756 O O . SER A 1 90 ? -29.651 -4.160 32.484 1.00 97.06 90 SER A O 1
ATOM 758 N N . SER A 1 91 ? -28.346 -5.549 31.296 1.00 97.06 91 SER A N 1
ATOM 759 C CA . SER A 1 91 ? -29.193 -6.729 31.498 1.00 97.06 91 SER A CA 1
ATOM 760 C C . SER A 1 91 ? -29.337 -7.095 32.978 1.00 97.06 91 SER A C 1
ATOM 762 O O . SER A 1 91 ? -30.446 -7.385 33.427 1.00 97.06 91 SER A O 1
ATOM 764 N N . SER A 1 92 ? -28.247 -7.077 33.751 1.00 95.38 92 SER A N 1
ATOM 765 C CA . SER A 1 92 ? -28.289 -7.368 35.191 1.00 95.38 92 SER A CA 1
ATOM 766 C C . SER A 1 92 ? -29.102 -6.325 35.966 1.00 95.38 92 SER A C 1
ATOM 768 O O . SER A 1 92 ? -29.847 -6.674 36.881 1.00 95.38 92 SER A O 1
ATOM 770 N N . LEU A 1 93 ? -28.991 -5.047 35.589 1.00 95.94 93 LEU A N 1
ATOM 771 C CA . LEU A 1 93 ? -29.793 -3.964 36.160 1.00 95.94 93 LEU A CA 1
ATOM 772 C C . LEU A 1 93 ? -31.274 -4.140 35.838 1.00 95.94 93 LEU A C 1
ATOM 774 O O . LEU A 1 93 ? -32.102 -4.027 36.734 1.00 95.94 93 LEU A O 1
ATOM 778 N N . GLN A 1 94 ? -31.612 -4.466 34.590 1.00 96.88 94 GLN A N 1
ATOM 779 C CA . GLN A 1 94 ? -32.996 -4.672 34.172 1.00 96.88 94 GLN A CA 1
ATOM 780 C C . GLN A 1 94 ? -33.649 -5.848 34.910 1.00 96.88 94 GLN A C 1
ATOM 782 O O . GLN A 1 94 ? -34.794 -5.740 35.349 1.00 96.88 94 GLN A O 1
ATOM 787 N N . GLN A 1 95 ? -32.909 -6.941 35.120 1.00 95.69 95 GLN A N 1
ATOM 788 C CA . GLN A 1 95 ? -33.365 -8.062 35.946 1.00 95.69 95 GLN A CA 1
ATOM 789 C C . GLN A 1 95 ? -33.603 -7.643 37.399 1.00 95.69 95 GLN A C 1
ATOM 791 O O . GLN A 1 95 ? -34.631 -7.988 37.973 1.00 95.69 95 GLN A O 1
ATOM 796 N N . LEU A 1 96 ? -32.684 -6.871 37.989 1.00 94.75 96 LEU A N 1
ATOM 797 C CA . LEU A 1 96 ? -32.832 -6.400 39.365 1.00 94.75 96 LEU A CA 1
ATOM 798 C C . LEU A 1 96 ? -34.009 -5.430 39.525 1.00 94.75 96 LEU A C 1
ATOM 800 O O . LEU A 1 96 ? -34.731 -5.527 40.511 1.00 94.75 96 LEU A O 1
ATOM 804 N N . ILE A 1 97 ? -34.214 -4.530 38.559 1.00 94.94 97 ILE A N 1
ATOM 805 C CA . ILE A 1 97 ? -35.376 -3.632 38.516 1.00 94.94 97 ILE A CA 1
ATOM 806 C C . ILE A 1 97 ? -36.660 -4.459 38.478 1.00 94.94 97 ILE A C 1
ATOM 808 O O . ILE A 1 97 ? -37.521 -4.260 39.328 1.00 94.94 97 ILE A O 1
ATOM 812 N N . THR A 1 98 ? -36.741 -5.439 37.573 1.00 96.25 98 THR A N 1
ATOM 813 C CA . THR A 1 98 ? -37.914 -6.319 37.446 1.00 96.25 98 THR A CA 1
ATOM 814 C C . THR A 1 98 ? -38.186 -7.075 38.753 1.00 96.25 98 THR A C 1
ATOM 816 O O . THR A 1 98 ? -39.316 -7.099 39.230 1.00 96.25 98 THR A O 1
ATOM 819 N N . GLU A 1 99 ? -37.153 -7.633 39.397 1.00 94.12 99 GLU A N 1
ATOM 820 C CA . GLU A 1 99 ? -37.303 -8.333 40.683 1.00 94.12 99 GLU A CA 1
ATOM 821 C C . GLU A 1 99 ? -37.810 -7.403 41.801 1.00 94.12 99 GLU A C 1
ATOM 823 O O . GLU A 1 99 ? -38.658 -7.798 42.608 1.00 94.12 99 GLU A O 1
ATOM 828 N N . ILE A 1 100 ? -37.299 -6.168 41.871 1.00 92.94 100 ILE A N 1
ATOM 829 C CA . ILE A 1 100 ? -37.750 -5.161 42.844 1.00 92.94 100 ILE A CA 1
ATOM 830 C C . ILE A 1 100 ? -39.211 -4.780 42.564 1.00 92.94 100 ILE A C 1
ATOM 832 O O . ILE A 1 100 ? -40.013 -4.744 43.497 1.00 92.94 100 ILE A O 1
ATOM 836 N N . GLU A 1 101 ? -39.577 -4.531 41.303 1.00 94.06 101 GLU A N 1
ATOM 837 C CA . GLU A 1 101 ? -40.947 -4.206 40.890 1.00 94.06 101 GLU A CA 1
ATOM 838 C C . GLU A 1 101 ? -41.930 -5.323 41.259 1.00 94.06 101 GLU A C 1
ATOM 840 O O . GLU A 1 101 ? -42.963 -5.051 41.872 1.00 94.06 101 GLU A O 1
ATOM 845 N N . GLU A 1 102 ? -41.587 -6.581 40.969 1.00 92.31 102 GLU A N 1
ATOM 846 C CA . GLU A 1 102 ? -42.394 -7.750 41.332 1.00 92.31 102 GLU A CA 1
ATOM 847 C C . GLU A 1 102 ? -42.584 -7.866 42.847 1.00 92.31 102 GLU A C 1
ATOM 849 O O . GLU A 1 102 ? -43.701 -8.101 43.316 1.00 92.31 102 GLU A O 1
ATOM 854 N N . LYS A 1 103 ? -41.516 -7.674 43.633 1.00 90.06 103 LYS A N 1
ATOM 855 C CA . LYS A 1 103 ? -41.588 -7.704 45.103 1.00 90.06 103 LYS A CA 1
ATOM 856 C C . LYS A 1 103 ? -42.452 -6.567 45.649 1.00 90.06 103 LYS A C 1
ATOM 858 O O . LYS A 1 103 ? -43.247 -6.811 46.553 1.00 90.06 103 LYS A O 1
ATOM 863 N N . CYS A 1 104 ? -42.374 -5.363 45.085 1.00 89.44 104 CYS A N 1
ATOM 864 C CA . CYS A 1 104 ? -43.201 -4.220 45.492 1.00 89.44 104 CYS A CA 1
ATOM 865 C C . CYS A 1 104 ? -44.713 -4.466 45.338 1.00 89.44 104 CYS A C 1
ATOM 867 O O . CYS A 1 104 ? -45.497 -3.847 46.053 1.00 89.44 104 CYS A O 1
ATOM 869 N N . GLN A 1 105 ? -45.133 -5.376 44.452 1.00 91.00 105 GLN A N 1
ATOM 870 C CA . GLN A 1 105 ? -46.543 -5.751 44.280 1.00 91.00 105 GLN A CA 1
ATOM 871 C C . GLN A 1 105 ? -47.018 -6.844 45.258 1.00 91.00 105 GLN A C 1
ATOM 873 O O . GLN A 1 105 ? -48.202 -7.189 45.278 1.00 91.00 105 GLN A O 1
ATOM 878 N N . GLN A 1 106 ? -46.127 -7.431 46.064 1.00 89.69 106 GLN A N 1
ATOM 879 C CA . GLN A 1 106 ? -46.481 -8.534 46.959 1.00 89.69 106 GLN A CA 1
ATOM 880 C C . GLN A 1 106 ? -47.129 -8.057 48.273 1.00 89.69 106 GLN A C 1
ATOM 882 O O . GLN A 1 106 ? -46.820 -6.976 48.776 1.00 89.69 106 GLN A O 1
ATOM 887 N N . PRO A 1 107 ? -47.985 -8.884 48.908 1.00 88.44 107 PRO A N 1
ATOM 888 C CA . PRO A 1 107 ? -48.525 -8.589 50.233 1.00 88.44 107 PRO A CA 1
ATOM 889 C C . PRO A 1 107 ? -47.423 -8.478 51.298 1.00 88.44 107 PRO A C 1
ATOM 891 O O . PRO A 1 107 ? -46.480 -9.272 51.304 1.00 88.44 107 PRO A O 1
ATOM 894 N N . VAL A 1 108 ? -47.605 -7.579 52.274 1.00 84.44 108 VAL A N 1
ATOM 895 C CA . VAL A 1 108 ? -46.636 -7.278 53.355 1.00 84.44 108 VAL A CA 1
ATOM 896 C C . VAL A 1 108 ? -46.106 -8.533 54.058 1.00 84.44 108 VAL A C 1
ATOM 898 O O . VAL A 1 108 ? -44.917 -8.626 54.344 1.00 84.44 108 VAL A O 1
ATOM 901 N N . VAL A 1 109 ? -46.961 -9.533 54.284 1.00 83.88 109 VAL A N 1
ATOM 902 C CA . VAL A 1 109 ? -46.578 -10.785 54.957 1.00 83.88 109 VAL A CA 1
ATOM 903 C C . VAL A 1 109 ? -45.499 -11.560 54.181 1.00 83.88 109 VAL A C 1
ATOM 905 O O . VAL A 1 109 ? -44.616 -12.133 54.809 1.00 83.88 109 VAL A O 1
ATOM 908 N N . LYS A 1 110 ? -45.524 -11.548 52.838 1.00 80.31 110 LYS A N 1
ATOM 909 C CA . LYS A 1 110 ? -44.490 -12.185 51.996 1.00 80.31 110 LYS A CA 1
ATOM 910 C C . LYS A 1 110 ? -43.209 -11.348 51.906 1.00 80.31 110 LYS A C 1
ATOM 912 O O . LYS A 1 110 ? -42.114 -11.895 51.822 1.00 80.31 110 LYS A O 1
ATOM 917 N N . LEU A 1 111 ? -43.331 -10.022 51.968 1.00 83.38 111 LEU A N 1
ATOM 918 C CA . LEU A 1 111 ? -42.180 -9.115 51.918 1.00 83.38 111 LEU A CA 1
ATOM 919 C C . LEU A 1 111 ? -41.263 -9.247 53.141 1.00 83.38 111 LEU A C 1
ATOM 921 O O . LEU A 1 111 ? -40.047 -9.112 53.011 1.00 83.38 111 LEU A O 1
ATOM 925 N N . LEU A 1 112 ? -41.831 -9.548 54.315 1.00 78.75 112 LEU A N 1
ATOM 926 C CA . LEU A 1 112 ? -41.083 -9.673 55.571 1.00 78.75 112 LEU A CA 1
ATOM 927 C C . LEU A 1 112 ? -40.007 -10.773 55.548 1.00 78.75 112 LEU A C 1
ATOM 929 O O . LEU A 1 112 ? -39.056 -10.686 56.324 1.00 78.75 112 LEU A O 1
ATOM 933 N N . THR A 1 113 ? -40.120 -11.777 54.672 1.00 73.75 113 THR A N 1
ATOM 934 C CA . THR A 1 113 ? -39.145 -12.877 54.571 1.00 73.75 113 THR A CA 1
ATOM 935 C C . THR A 1 113 ? -38.189 -12.747 53.382 1.00 73.75 113 THR A C 1
ATOM 937 O O . THR A 1 113 ? -37.024 -13.113 53.518 1.00 73.75 113 THR A O 1
ATOM 940 N N . ASP A 1 114 ? -38.624 -12.158 52.258 1.00 76.50 114 ASP A N 1
ATOM 941 C CA . ASP A 1 114 ? -37.930 -12.316 50.966 1.00 76.50 114 ASP A CA 1
ATOM 942 C C . ASP A 1 114 ? -37.339 -11.027 50.355 1.00 76.50 114 ASP A C 1
ATOM 944 O O . ASP A 1 114 ? -36.733 -11.091 49.281 1.00 76.50 114 ASP A O 1
ATOM 948 N N . VAL A 1 115 ? -37.494 -9.844 50.969 1.00 85.94 115 VAL A N 1
ATOM 949 C CA . VAL A 1 115 ? -37.053 -8.569 50.345 1.00 85.94 115 VAL A CA 1
ATOM 950 C C . VAL A 1 115 ? -35.599 -8.183 50.637 1.00 85.94 115 VAL A C 1
ATOM 952 O O . VAL A 1 115 ? -34.968 -7.484 49.844 1.00 85.94 115 VAL A O 1
ATOM 955 N N . LYS A 1 116 ? -35.041 -8.641 51.764 1.00 85.00 116 LYS A N 1
ATOM 956 C CA . LYS A 1 116 ? -33.773 -8.125 52.310 1.00 85.00 116 LYS A CA 1
ATOM 957 C C . LYS A 1 116 ? -32.573 -8.328 51.375 1.00 85.00 116 LYS A C 1
ATOM 959 O O . LYS A 1 116 ? -31.710 -7.458 51.294 1.00 85.00 116 LYS A O 1
ATOM 964 N N . SER A 1 117 ? -32.520 -9.455 50.664 1.00 87.56 117 SER A N 1
ATOM 965 C CA . SER A 1 117 ? -31.436 -9.777 49.726 1.00 87.56 117 SER A CA 1
ATOM 966 C C . SER A 1 117 ? -31.479 -8.910 48.464 1.00 87.56 117 SER A C 1
ATOM 968 O O . SER A 1 117 ? -30.454 -8.351 48.078 1.00 87.56 117 SER A O 1
ATOM 970 N N . ALA A 1 118 ? -32.657 -8.757 47.850 1.00 88.12 118 ALA A N 1
ATOM 971 C CA . ALA A 1 118 ? -32.851 -7.926 46.662 1.00 88.12 118 ALA A CA 1
ATOM 972 C C . ALA A 1 118 ? -32.566 -6.448 46.962 1.00 88.12 118 ALA A C 1
ATOM 974 O O . ALA A 1 118 ? -31.834 -5.801 46.212 1.00 88.12 118 ALA A O 1
ATOM 975 N N . LEU A 1 119 ? -33.060 -5.949 48.104 1.00 89.25 119 LEU A N 1
ATOM 976 C CA . LEU A 1 119 ? -32.809 -4.583 48.561 1.00 89.25 119 LEU A CA 1
ATOM 977 C C . LEU A 1 119 ? -31.311 -4.340 48.790 1.00 89.25 119 LEU A C 1
ATOM 979 O O . LEU A 1 119 ? -30.748 -3.417 48.207 1.00 89.25 119 LEU A O 1
ATOM 983 N N . SER A 1 120 ? -30.635 -5.232 49.523 1.00 90.38 120 SER A N 1
ATOM 984 C CA . SER A 1 120 ? -29.185 -5.144 49.729 1.00 90.38 120 SER A CA 1
ATOM 985 C C . SER A 1 120 ? -28.413 -5.134 48.404 1.00 90.38 120 SER A C 1
ATOM 987 O O . SER A 1 120 ? -27.487 -4.345 48.231 1.00 90.38 120 SER A O 1
ATOM 989 N N . ARG A 1 121 ? -28.798 -5.960 47.425 1.00 91.31 121 ARG A N 1
ATOM 990 C CA . ARG A 1 121 ? -28.139 -5.985 46.111 1.00 91.31 121 ARG A CA 1
ATOM 991 C C . ARG A 1 121 ? -28.391 -4.697 45.313 1.00 91.31 121 ARG A C 1
ATOM 993 O O . ARG A 1 121 ? -27.487 -4.253 44.612 1.00 91.31 121 ARG A O 1
ATOM 1000 N N . SER A 1 122 ? -29.568 -4.079 45.456 1.00 89.38 122 SER A N 1
ATOM 1001 C CA . SER A 1 122 ? -29.908 -2.792 44.824 1.00 89.38 122 SER A CA 1
ATOM 1002 C C . SER A 1 122 ? -29.127 -1.609 45.394 1.00 89.38 122 SER A C 1
ATOM 1004 O O . SER A 1 122 ? -28.649 -0.777 44.630 1.00 89.38 122 SER A O 1
ATOM 1006 N N . GLU A 1 123 ? -28.899 -1.580 46.707 1.00 90.75 123 GLU A N 1
ATOM 1007 C CA . GLU A 1 123 ? -28.123 -0.524 47.374 1.00 90.75 123 GLU A CA 1
ATOM 1008 C C . GLU A 1 123 ? -26.630 -0.578 47.014 1.00 90.75 123 GLU A C 1
ATOM 1010 O O . GLU A 1 123 ? -25.935 0.436 47.046 1.00 90.75 123 GLU A O 1
ATOM 1015 N N . ASN A 1 124 ? -26.129 -1.767 46.663 1.00 88.88 124 ASN A N 1
ATOM 1016 C CA . ASN A 1 124 ? -24.716 -1.999 46.361 1.00 88.88 124 ASN A CA 1
ATOM 1017 C C . ASN A 1 124 ? -24.396 -2.018 44.859 1.00 88.88 124 ASN A C 1
ATOM 1019 O O . ASN A 1 124 ? -23.228 -2.138 44.482 1.00 88.88 124 ASN A O 1
ATOM 1023 N N . VAL A 1 125 ? -25.404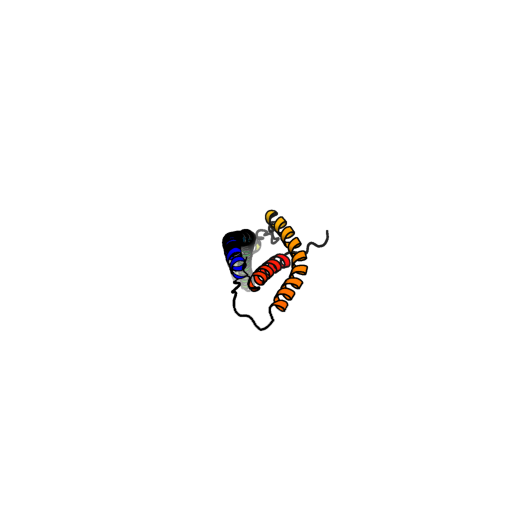 -1.903 43.993 1.00 90.81 125 VAL A N 1
ATOM 1024 C CA . VAL A 1 125 ? -25.202 -1.852 42.546 1.00 90.81 125 VAL A CA 1
ATOM 1025 C C . VAL A 1 125 ? -24.489 -0.552 42.167 1.00 90.81 125 VAL A C 1
ATOM 1027 O O . VAL A 1 125 ? -24.898 0.545 42.543 1.00 90.81 125 VAL A O 1
ATOM 1030 N N . LYS A 1 126 ? -23.411 -0.672 41.389 1.00 88.94 126 LYS A N 1
ATOM 1031 C CA . LYS A 1 126 ? -22.699 0.464 40.799 1.00 88.94 126 LYS A CA 1
ATOM 1032 C C . LYS A 1 126 ? -22.362 0.147 39.353 1.00 88.94 126 LYS A C 1
ATOM 1034 O O . LYS A 1 126 ? -21.820 -0.920 39.066 1.00 88.94 126 LYS A O 1
ATOM 1039 N N . LEU A 1 127 ? -22.683 1.079 38.459 1.00 93.06 127 LEU A N 1
ATOM 1040 C CA . LEU A 1 127 ? -22.236 1.014 37.073 1.00 93.06 127 LEU A CA 1
ATOM 1041 C C . LEU A 1 127 ? -20.709 1.127 37.058 1.00 93.06 127 LEU A C 1
ATOM 1043 O O . LEU A 1 127 ? -20.155 1.990 37.741 1.00 93.06 127 LEU A O 1
ATOM 1047 N N . GLN A 1 128 ? -20.037 0.255 36.309 1.00 93.56 128 GLN A N 1
ATOM 1048 C CA . GLN A 1 128 ? -18.596 0.390 36.113 1.00 93.56 128 GLN A CA 1
ATOM 1049 C C . GLN A 1 128 ? -18.362 1.027 34.758 1.00 93.56 128 GLN A C 1
ATOM 1051 O O . GLN A 1 128 ? -18.819 0.508 33.739 1.00 93.56 128 GLN A O 1
ATOM 1056 N N . GLU A 1 129 ? -17.659 2.150 34.767 1.00 93.25 129 GLU A N 1
ATOM 1057 C CA . GLU A 1 129 ? -17.282 2.830 33.543 1.00 93.25 129 GLU A CA 1
ATOM 1058 C C . GLU A 1 129 ? -16.305 1.950 32.741 1.00 93.25 129 GLU A C 1
ATOM 1060 O O . GLU A 1 129 ? -15.393 1.358 33.332 1.00 93.25 129 GLU A O 1
ATOM 1065 N N . PRO A 1 130 ? -16.504 1.795 31.421 1.00 93.50 130 PRO A N 1
ATOM 1066 C CA . PRO A 1 130 ? -15.578 1.040 30.591 1.00 93.50 130 PRO A CA 1
ATOM 1067 C C . PRO A 1 130 ? -14.221 1.736 30.482 1.00 93.50 130 PRO A C 1
ATOM 1069 O O . PRO A 1 130 ? -14.073 2.917 30.788 1.00 93.50 130 PRO A O 1
ATOM 1072 N N . GLU A 1 131 ? -13.227 1.009 29.980 1.00 92.06 131 GLU A N 1
ATOM 1073 C CA . GLU A 1 131 ? -11.919 1.593 29.689 1.00 92.06 131 GLU A CA 1
ATOM 1074 C C . GLU A 1 131 ? -12.047 2.689 28.621 1.00 92.06 131 GLU A C 1
ATOM 1076 O O . GLU A 1 131 ? -12.707 2.491 27.598 1.00 92.06 131 GLU A O 1
ATOM 1081 N N . ALA A 1 132 ? -11.399 3.836 28.836 1.00 93.69 132 ALA A N 1
ATOM 1082 C CA . ALA A 1 132 ? -11.369 4.908 27.851 1.00 93.69 132 ALA A CA 1
ATOM 1083 C C . ALA A 1 132 ? -10.584 4.466 26.605 1.00 93.69 132 ALA A C 1
ATOM 1085 O O . ALA A 1 132 ? -9.396 4.151 26.675 1.00 93.69 132 ALA A O 1
ATOM 1086 N N . VAL A 1 133 ? -11.246 4.475 25.448 1.00 94.81 133 VAL A N 1
ATOM 1087 C CA . VAL A 1 133 ? -10.632 4.159 24.155 1.00 94.81 133 VAL A CA 1
ATOM 1088 C C . VAL A 1 133 ? -10.603 5.431 23.320 1.00 94.81 133 VAL A C 1
ATOM 1090 O O . VAL A 1 133 ? -11.651 6.005 23.034 1.00 94.81 133 VAL A O 1
ATOM 1093 N N . SER A 1 134 ? -9.406 5.873 22.929 1.00 92.50 134 SER A N 1
ATOM 1094 C CA . SER A 1 134 ? -9.269 6.956 21.952 1.00 92.50 134 SER A CA 1
ATOM 1095 C C . SER A 1 134 ? -9.767 6.493 20.585 1.00 92.50 134 SER A C 1
ATOM 1097 O O . SER A 1 134 ? -9.401 5.408 20.134 1.00 92.50 134 SER A O 1
ATOM 1099 N N . THR A 1 135 ? -10.571 7.327 19.932 1.00 92.31 135 THR A N 1
ATOM 1100 C CA . THR A 1 135 ? -11.044 7.127 18.554 1.00 92.31 135 THR A CA 1
ATOM 1101 C C . THR A 1 135 ? -10.285 7.982 17.541 1.00 92.31 135 THR A C 1
ATOM 1103 O O . THR A 1 135 ? -10.597 7.942 16.353 1.00 92.31 135 THR A O 1
ATOM 1106 N N . ASP A 1 136 ? -9.311 8.769 17.998 1.00 93.00 136 ASP A N 1
ATOM 1107 C CA . ASP A 1 136 ? -8.491 9.599 17.124 1.00 93.00 136 ASP A CA 1
ATOM 1108 C C . ASP A 1 136 ? -7.456 8.738 16.401 1.00 93.00 136 ASP A C 1
ATOM 1110 O O . ASP A 1 136 ? -6.667 8.034 17.038 1.00 93.00 136 ASP A O 1
ATOM 1114 N N . LEU A 1 137 ? -7.438 8.833 15.069 1.00 89.44 137 LEU A N 1
ATOM 1115 C CA . LEU A 1 137 ? -6.457 8.136 14.243 1.00 89.44 137 LEU A CA 1
ATOM 1116 C C . LEU A 1 137 ? -5.054 8.703 14.461 1.00 89.44 137 LEU A C 1
ATOM 1118 O O . LEU A 1 137 ? -4.848 9.920 14.519 1.00 89.44 137 LEU A O 1
ATOM 1122 N N . LYS A 1 138 ? -4.051 7.826 14.513 1.00 86.06 138 LYS A N 1
ATOM 1123 C CA . LYS A 1 138 ? -2.659 8.267 14.647 1.00 86.06 138 LYS A CA 1
ATOM 1124 C C . LYS A 1 138 ? -2.189 9.018 13.391 1.00 86.06 138 LYS A C 1
ATOM 1126 O O . LYS A 1 138 ? -2.366 8.577 12.263 1.00 86.06 138 LYS A O 1
ATOM 1131 N N . ASN A 1 139 ? -1.441 10.107 13.567 1.00 77.88 139 ASN A N 1
ATOM 1132 C CA . ASN A 1 139 ? -0.893 10.926 12.466 1.00 77.88 139 ASN A CA 1
ATOM 1133 C C . ASN A 1 139 ? 0.328 10.311 11.729 1.00 77.88 139 ASN A C 1
ATOM 1135 O O . ASN A 1 139 ? 1.143 11.038 11.152 1.00 77.88 139 ASN A O 1
ATOM 1139 N N . VAL A 1 140 ? 0.495 8.984 11.755 1.00 76.19 140 VAL A N 1
ATOM 1140 C CA . VAL A 1 140 ? 1.666 8.265 11.200 1.00 76.19 140 VAL A CA 1
ATOM 1141 C C . VAL A 1 140 ? 1.483 7.771 9.762 1.00 76.19 140 VAL A C 1
ATOM 1143 O O . VAL A 1 140 ? 2.432 7.250 9.181 1.00 76.19 140 VAL A O 1
ATOM 1146 N N . TYR A 1 141 ? 0.321 7.993 9.145 1.00 78.50 141 TYR A N 1
ATOM 1147 C CA . TYR A 1 141 ? 0.008 7.571 7.768 1.00 78.50 141 TYR A CA 1
ATOM 1148 C C . TYR A 1 141 ? 0.595 8.484 6.682 1.00 78.50 141 TYR A C 1
ATOM 1150 O O . TYR A 1 141 ? -0.025 8.745 5.652 1.00 78.50 141 TYR A O 1
ATOM 1158 N N . LYS A 1 142 ? 1.788 9.029 6.921 1.00 76.81 142 LYS A N 1
ATOM 1159 C CA . LYS A 1 142 ? 2.432 9.946 5.981 1.00 76.81 142 LYS A CA 1
ATOM 1160 C C . LYS A 1 142 ? 3.164 9.160 4.907 1.00 76.81 142 LYS A C 1
ATOM 1162 O O . LYS A 1 142 ? 3.860 8.190 5.198 1.00 76.81 142 LYS A O 1
ATOM 1167 N N . ILE A 1 143 ? 3.044 9.639 3.672 1.00 74.94 143 ILE A N 1
ATOM 1168 C CA . ILE A 1 143 ? 3.841 9.139 2.555 1.00 74.94 143 ILE A CA 1
ATOM 1169 C C . ILE A 1 143 ? 5.324 9.314 2.918 1.00 74.94 143 ILE A C 1
ATOM 1171 O O . ILE A 1 143 ? 5.724 10.435 3.250 1.00 74.94 143 ILE A O 1
ATOM 1175 N N . PRO A 1 144 ? 6.132 8.242 2.870 1.00 73.12 144 PRO A N 1
ATOM 1176 C CA . PRO A 1 144 ? 7.549 8.307 3.200 1.00 73.12 144 PRO A CA 1
ATOM 1177 C C . PRO A 1 144 ? 8.290 9.353 2.367 1.00 73.12 144 PRO A C 1
ATOM 1179 O O . PRO A 1 144 ? 8.000 9.519 1.181 1.00 73.12 144 PRO A O 1
ATOM 1182 N N . GLU A 1 145 ? 9.309 9.990 2.946 1.00 73.81 145 GLU A N 1
ATOM 1183 C CA . GLU A 1 145 ? 10.103 11.022 2.259 1.00 73.81 145 GLU A CA 1
ATOM 1184 C C . GLU A 1 145 ? 10.717 10.519 0.947 1.00 73.81 145 GLU A C 1
ATOM 1186 O O . GLU A 1 145 ? 10.665 11.212 -0.063 1.00 73.81 145 GLU A O 1
ATOM 1191 N N . ARG A 1 146 ? 11.146 9.250 0.906 1.00 69.62 146 ARG A N 1
ATOM 1192 C CA . ARG A 1 146 ? 11.627 8.583 -0.319 1.00 69.62 146 ARG A CA 1
ATOM 1193 C C . ARG A 1 146 ? 10.626 8.579 -1.488 1.00 69.62 146 ARG A C 1
ATOM 1195 O O . ARG A 1 146 ? 11.028 8.406 -2.631 1.00 69.62 146 ARG A O 1
ATOM 1202 N N . CYS A 1 147 ? 9.329 8.743 -1.222 1.00 69.75 147 CYS A N 1
ATOM 1203 C CA . CYS A 1 147 ? 8.286 8.857 -2.247 1.00 69.75 147 CYS A CA 1
ATOM 1204 C C . CYS A 1 147 ? 7.963 10.324 -2.602 1.00 69.75 147 CYS A C 1
ATOM 1206 O O . CYS A 1 147 ? 7.315 10.582 -3.618 1.00 69.75 147 CYS A O 1
ATOM 1208 N N . LEU A 1 148 ? 8.397 11.297 -1.791 1.00 68.00 148 LEU A N 1
ATOM 1209 C CA . LEU A 1 148 ? 8.191 12.727 -2.047 1.00 68.00 148 LEU A CA 1
ATOM 1210 C C . LEU A 1 148 ? 9.086 13.236 -3.182 1.00 68.00 148 LEU A C 1
ATOM 1212 O O . LEU A 1 148 ? 8.600 13.975 -4.035 1.00 68.00 148 LEU A O 1
ATOM 1216 N N . ASP A 1 149 ? 10.326 12.761 -3.279 1.00 69.38 149 ASP A N 1
ATOM 1217 C CA . ASP A 1 149 ? 11.206 13.081 -4.415 1.00 69.38 149 ASP A CA 1
ATOM 1218 C C . ASP A 1 149 ? 10.583 12.625 -5.745 1.00 69.38 149 ASP A C 1
ATOM 1220 O O . ASP A 1 149 ? 10.625 13.309 -6.772 1.00 69.38 149 ASP A O 1
ATOM 1224 N N . MET A 1 150 ? 9.896 11.481 -5.712 1.00 67.56 150 MET A N 1
ATOM 1225 C CA . MET A 1 150 ? 9.195 10.941 -6.869 1.00 67.56 150 MET A CA 1
ATOM 1226 C C . MET A 1 150 ? 7.965 11.778 -7.250 1.00 67.56 150 MET A C 1
ATOM 1228 O O . MET A 1 150 ? 7.664 11.929 -8.433 1.00 67.56 150 MET A O 1
ATOM 1232 N N . ARG A 1 151 ? 7.286 12.400 -6.279 1.00 66.06 151 ARG A N 1
ATOM 1233 C CA . ARG A 1 151 ? 6.208 13.370 -6.537 1.00 66.06 151 ARG A CA 1
ATOM 1234 C C . ARG A 1 151 ? 6.728 14.588 -7.294 1.00 66.06 151 ARG A C 1
ATOM 1236 O O . ARG A 1 151 ? 6.062 15.041 -8.220 1.00 66.06 151 ARG A O 1
ATOM 1243 N N . GLU A 1 152 ? 7.881 15.135 -6.919 1.00 68.56 152 GLU A N 1
ATOM 1244 C CA . GLU A 1 152 ? 8.469 16.266 -7.647 1.00 68.56 152 GLU A CA 1
ATOM 1245 C C . GLU A 1 152 ? 8.877 15.876 -9.068 1.00 68.56 152 GLU A C 1
ATOM 1247 O O . GLU A 1 152 ? 8.632 16.632 -10.012 1.00 68.56 152 GLU A O 1
ATOM 1252 N N . MET A 1 153 ? 9.422 14.668 -9.233 1.00 67.56 153 MET A N 1
ATOM 1253 C CA . MET A 1 153 ? 9.717 14.105 -10.548 1.00 67.56 153 MET A CA 1
ATOM 1254 C C . MET A 1 153 ? 8.448 14.017 -11.413 1.00 67.56 153 MET A C 1
ATOM 1256 O O . MET A 1 153 ? 8.437 14.503 -12.542 1.00 67.56 153 MET A O 1
ATOM 1260 N N . LEU A 1 154 ? 7.352 13.477 -10.871 1.00 63.62 154 LEU A N 1
ATOM 1261 C CA . LEU A 1 154 ? 6.064 13.370 -11.567 1.00 63.62 154 LEU A CA 1
ATOM 1262 C C . LEU A 1 154 ? 5.446 14.741 -11.895 1.00 63.62 154 LEU A C 1
ATOM 1264 O O . LEU A 1 154 ? 4.901 14.919 -12.983 1.00 63.62 154 LEU A O 1
ATOM 1268 N N . LYS A 1 155 ? 5.592 15.740 -11.015 1.00 66.94 155 LYS A N 1
ATOM 1269 C CA . LYS A 1 155 ? 5.140 17.121 -11.275 1.00 66.94 155 LYS A CA 1
ATOM 1270 C C . LYS A 1 155 ? 5.855 17.772 -12.464 1.00 66.94 155 LYS A C 1
ATOM 1272 O O . LYS A 1 155 ? 5.237 18.542 -13.193 1.00 66.94 155 LYS A O 1
ATOM 1277 N N . ARG A 1 156 ? 7.139 17.470 -12.693 1.00 65.12 156 ARG A N 1
ATOM 1278 C CA . ARG A 1 156 ? 7.870 17.961 -13.881 1.00 65.12 156 ARG A CA 1
ATOM 1279 C C . ARG A 1 156 ? 7.291 17.373 -15.169 1.00 65.12 156 ARG A C 1
ATOM 1281 O O . ARG A 1 156 ? 7.079 18.107 -16.132 1.00 65.12 156 ARG A O 1
ATOM 1288 N N . PHE A 1 157 ? 6.943 16.086 -15.149 1.00 53.28 157 PHE A N 1
ATOM 1289 C CA . PHE A 1 157 ? 6.310 15.418 -16.287 1.00 53.28 157 PHE A CA 1
ATOM 1290 C C . PHE A 1 157 ? 4.904 15.953 -16.596 1.00 53.28 157 PHE A C 1
ATOM 1292 O O . PHE A 1 157 ? 4.507 15.966 -17.758 1.00 53.28 157 PHE A O 1
ATOM 1299 N N . GLU A 1 158 ? 4.168 16.470 -15.608 1.00 52.38 158 GLU A N 1
ATOM 1300 C CA . GLU A 1 158 ? 2.847 17.084 -15.819 1.00 52.38 158 GLU A CA 1
ATOM 1301 C C . GLU A 1 158 ? 2.896 18.310 -16.760 1.00 52.38 158 GLU A C 1
ATOM 1303 O O . GLU A 1 158 ? 1.978 18.534 -17.553 1.00 52.38 158 GLU A O 1
ATOM 1308 N N . GLY A 1 159 ? 3.983 19.091 -16.718 1.00 54.59 159 GLY A N 1
ATOM 1309 C CA . GLY A 1 159 ? 4.215 20.206 -17.645 1.00 54.59 159 GLY A CA 1
ATOM 1310 C C . GLY A 1 159 ? 4.599 19.746 -19.055 1.00 54.59 159 GLY A C 1
ATOM 1311 O O . GLY A 1 159 ? 4.149 20.326 -20.043 1.00 54.59 159 GLY A O 1
ATOM 1312 N N . GLU A 1 160 ? 5.379 18.669 -19.157 1.00 50.00 160 GLU A N 1
ATOM 1313 C CA . GLU A 1 160 ? 5.842 18.100 -20.430 1.00 50.00 160 GLU A CA 1
ATOM 1314 C C . GLU A 1 160 ? 4.733 17.336 -21.171 1.00 50.00 160 GLU A C 1
ATOM 1316 O O . GLU A 1 160 ? 4.633 17.417 -22.395 1.00 50.00 160 GLU A O 1
ATOM 1321 N N . TRP A 1 161 ? 3.835 16.652 -20.454 1.00 43.66 161 TRP A N 1
ATOM 1322 C CA . TRP A 1 161 ? 2.705 15.931 -21.051 1.00 43.66 161 TRP A CA 1
ATOM 1323 C C . TRP A 1 161 ? 1.643 16.865 -21.635 1.00 43.66 161 TRP A C 1
ATOM 1325 O O . TRP A 1 161 ? 1.013 16.513 -22.628 1.00 43.66 161 TRP A O 1
ATOM 1335 N N . LYS A 1 162 ? 1.480 18.084 -21.101 1.00 50.66 162 LYS A N 1
ATOM 1336 C CA . LYS A 1 162 ? 0.627 19.115 -21.726 1.00 50.66 162 LYS A CA 1
ATOM 1337 C C . LYS A 1 162 ? 1.149 19.540 -23.106 1.00 50.66 162 LYS A C 1
ATOM 1339 O O . LYS A 1 162 ? 0.352 19.882 -23.971 1.00 50.66 162 LYS A O 1
ATOM 1344 N N . LEU A 1 163 ? 2.462 19.462 -23.333 1.00 45.62 163 LEU A N 1
ATOM 1345 C CA . LEU A 1 163 ? 3.094 19.729 -24.631 1.00 45.62 163 LEU A CA 1
ATOM 1346 C C . LEU A 1 163 ? 3.093 18.485 -25.538 1.00 45.62 163 LEU A C 1
ATOM 1348 O O . LEU A 1 163 ? 2.828 18.586 -26.736 1.00 45.62 163 LEU A O 1
ATOM 1352 N N . LEU A 1 164 ? 3.332 17.297 -24.971 1.00 41.38 164 LEU A N 1
ATOM 1353 C CA . LEU A 1 164 ? 3.318 16.025 -25.703 1.00 41.38 164 LEU A CA 1
ATOM 1354 C C . LEU A 1 164 ? 1.909 15.564 -26.092 1.00 41.38 164 LEU A C 1
ATOM 1356 O O . LEU A 1 164 ? 1.772 14.912 -27.118 1.00 41.38 164 LEU A O 1
ATOM 1360 N N . GLY A 1 165 ? 0.861 15.927 -25.349 1.00 45.19 165 GLY A N 1
ATOM 1361 C CA . GLY A 1 165 ? -0.530 15.630 -25.703 1.00 45.19 165 GLY A CA 1
ATOM 1362 C C . GLY A 1 165 ? -0.944 16.253 -27.039 1.00 45.19 165 GLY A C 1
ATOM 1363 O O . GLY A 1 165 ? -1.649 15.618 -27.814 1.00 45.19 165 GLY A O 1
ATOM 1364 N N . HIS A 1 166 ? -0.427 17.441 -27.370 1.00 42.44 166 HIS A N 1
ATOM 1365 C CA . HIS A 1 166 ? -0.624 18.051 -28.690 1.00 42.44 166 HIS A CA 1
ATOM 1366 C C . HIS A 1 166 ? 0.220 17.366 -29.780 1.00 42.44 166 HIS A C 1
ATOM 1368 O O . HIS A 1 166 ? -0.244 17.204 -30.902 1.00 42.44 166 HIS A O 1
ATOM 1374 N N . SER A 1 167 ? 1.431 16.903 -29.451 1.00 40.91 167 SER A N 1
ATOM 1375 C CA . SER A 1 167 ? 2.319 16.184 -30.384 1.00 40.91 167 SER A CA 1
ATOM 1376 C C . SER A 1 167 ? 1.852 14.750 -30.682 1.00 40.91 167 SER A C 1
ATOM 1378 O O . SER A 1 167 ? 1.942 14.293 -31.819 1.00 40.91 167 SER A O 1
ATOM 1380 N N . ALA A 1 168 ? 1.298 14.043 -29.694 1.00 39.88 168 ALA A N 1
ATOM 1381 C CA . ALA A 1 168 ? 0.779 12.684 -29.841 1.00 39.88 168 ALA A CA 1
ATOM 1382 C C . ALA A 1 168 ? -0.508 12.649 -30.681 1.00 39.88 168 ALA A C 1
ATOM 1384 O O . ALA A 1 168 ? -0.682 11.730 -31.478 1.00 39.88 168 ALA A O 1
ATOM 1385 N N . VAL A 1 169 ? -1.364 13.673 -30.559 1.00 42.38 169 VAL A N 1
ATOM 1386 C CA . VAL A 1 169 ? -2.514 13.883 -31.457 1.00 42.38 169 VAL A CA 1
ATOM 1387 C C . VAL A 1 169 ? -2.032 14.190 -32.879 1.00 42.38 169 VAL A C 1
ATOM 1389 O O . VAL A 1 169 ? -2.506 13.556 -33.818 1.00 42.38 169 VAL A O 1
ATOM 1392 N N . LEU A 1 170 ? -1.002 15.032 -33.038 1.00 35.59 170 LEU A N 1
ATOM 1393 C CA . LEU A 1 170 ? -0.390 15.310 -34.345 1.00 35.59 170 LEU A CA 1
ATOM 1394 C C . LEU A 1 170 ? 0.212 14.048 -34.996 1.00 35.59 170 LEU A C 1
ATOM 1396 O O . LEU A 1 170 ? 0.088 13.838 -36.199 1.00 35.59 170 LEU A O 1
ATOM 1400 N N . CYS A 1 171 ? 0.841 13.175 -34.201 1.00 34.78 171 CYS A N 1
ATOM 1401 C CA . CYS A 1 171 ? 1.372 11.895 -34.675 1.00 34.78 171 CYS A CA 1
ATOM 1402 C C . CYS A 1 171 ? 0.262 10.934 -35.117 1.00 34.78 171 CYS A C 1
ATOM 1404 O O . CYS A 1 171 ? 0.482 10.157 -36.038 1.00 34.78 171 CYS A O 1
ATOM 1406 N N . LEU A 1 172 ? -0.917 10.977 -34.490 1.00 36.66 172 LEU A N 1
ATOM 1407 C CA . LEU A 1 172 ? -2.057 10.145 -34.878 1.00 36.66 172 LEU A CA 1
ATOM 1408 C C . LEU A 1 172 ? -2.731 10.665 -36.162 1.00 36.66 172 LEU A C 1
ATOM 1410 O O . LEU A 1 172 ? -3.126 9.869 -37.012 1.00 36.66 172 LEU A O 1
ATOM 1414 N N . GLU A 1 173 ? -2.802 11.988 -36.336 1.00 30.23 173 GLU A N 1
ATOM 1415 C CA . GLU A 1 173 ? -3.366 12.633 -37.531 1.00 30.23 173 GLU A CA 1
ATOM 1416 C C . GLU A 1 173 ? -2.481 12.443 -38.775 1.00 30.23 173 GLU A C 1
ATOM 1418 O O . GLU A 1 173 ? -3.000 12.184 -39.857 1.00 30.23 173 GLU A O 1
ATOM 1423 N N . ILE A 1 174 ? -1.147 12.437 -38.634 1.00 36.38 174 ILE A N 1
ATOM 1424 C CA . ILE A 1 174 ? -0.218 12.150 -39.752 1.00 36.38 174 ILE A CA 1
ATOM 1425 C C . ILE A 1 174 ? -0.298 10.675 -40.215 1.00 36.38 174 ILE A C 1
ATOM 1427 O O . ILE A 1 174 ? 0.060 10.357 -41.347 1.00 36.38 174 ILE A O 1
ATOM 1431 N N . TRP A 1 175 ? -0.793 9.758 -39.375 1.00 28.38 175 TRP A N 1
ATOM 1432 C CA . TRP A 1 175 ? -0.884 8.321 -39.683 1.00 28.38 175 TRP A CA 1
ATOM 1433 C C . TRP A 1 175 ? -2.147 7.898 -40.448 1.00 28.38 175 TRP A C 1
ATOM 1435 O O . TRP A 1 175 ? -2.281 6.722 -40.788 1.00 28.38 175 TRP A O 1
ATOM 1445 N N . THR A 1 176 ? -3.061 8.823 -40.754 1.00 34.62 176 THR A N 1
ATOM 1446 C CA . THR A 1 176 ? -4.281 8.531 -41.532 1.00 34.62 176 THR A CA 1
ATOM 1447 C C . THR A 1 176 ? -4.195 9.013 -42.984 1.00 34.62 176 THR A C 1
ATOM 1449 O O . THR A 1 176 ? -5.138 9.588 -43.514 1.00 34.62 176 THR A O 1
ATOM 1452 N N . GLU A 1 177 ? -3.090 8.710 -43.673 1.00 32.69 177 GLU A N 1
ATOM 1453 C CA . GLU A 1 177 ? -3.072 8.691 -45.144 1.00 32.69 177 GLU A CA 1
ATOM 1454 C C . GLU A 1 177 ? -3.276 7.250 -45.662 1.00 32.69 177 GLU A C 1
ATOM 1456 O O . GLU A 1 177 ? -2.527 6.339 -45.291 1.00 32.69 177 GLU A O 1
ATOM 1461 N N . PRO A 1 178 ? -4.291 6.991 -46.507 1.00 32.03 178 PRO A N 1
ATOM 1462 C CA . PRO A 1 178 ? -4.605 5.644 -46.963 1.00 32.03 178 PRO A CA 1
ATOM 1463 C C . PRO A 1 178 ? -3.661 5.238 -48.102 1.00 32.03 178 PRO A C 1
ATOM 1465 O O . PRO A 1 178 ? -3.810 5.725 -49.221 1.00 32.03 178 PRO A O 1
ATOM 1468 N N . GLY A 1 179 ? -2.713 4.316 -47.867 1.00 42.28 179 GLY A N 1
ATOM 1469 C CA . GLY A 1 179 ? -1.970 3.780 -49.017 1.00 42.28 179 GLY A CA 1
ATOM 1470 C C . GLY A 1 179 ? -0.716 2.921 -48.871 1.00 42.28 179 GLY A C 1
ATOM 1471 O O . GLY A 1 179 ? -0.212 2.521 -49.915 1.00 42.28 179 GLY A O 1
ATOM 1472 N N . THR A 1 180 ? -0.175 2.587 -47.691 1.00 32.78 180 THR A N 1
ATOM 1473 C CA . THR A 1 180 ? 1.028 1.716 -47.644 1.00 32.78 180 THR A CA 1
ATOM 1474 C C . THR A 1 180 ? 0.957 0.603 -46.590 1.00 32.78 180 THR A C 1
ATOM 1476 O O . THR A 1 180 ? 0.817 0.882 -45.400 1.00 32.78 180 THR A O 1
ATOM 1479 N N . PRO A 1 181 ? 1.064 -0.681 -46.993 1.00 41.03 181 PRO A N 1
ATOM 1480 C CA . PRO A 1 181 ? 1.191 -1.792 -46.067 1.00 41.03 181 PRO A CA 1
ATOM 1481 C C . PRO A 1 181 ? 2.664 -2.090 -45.767 1.00 41.03 181 PRO A C 1
ATOM 1483 O O . PRO A 1 181 ? 3.467 -2.316 -46.670 1.00 41.03 181 PRO A O 1
ATOM 1486 N N . GLY A 1 182 ? 2.974 -2.202 -44.475 1.00 39.00 182 GLY A N 1
ATOM 1487 C CA . GLY A 1 182 ? 4.115 -2.976 -43.996 1.00 39.00 182 GLY A CA 1
ATOM 1488 C C . GLY A 1 182 ? 5.204 -2.160 -43.321 1.00 39.00 182 GLY A C 1
ATOM 1489 O O . GLY A 1 182 ? 6.169 -1.796 -43.963 1.00 39.00 182 GLY A O 1
ATOM 1490 N N . HIS A 1 183 ? 5.075 -1.968 -42.008 1.00 31.28 183 HIS A N 1
ATOM 1491 C CA . HIS A 1 183 ? 6.124 -2.200 -41.008 1.00 31.28 183 HIS A CA 1
ATOM 1492 C C . HIS A 1 183 ? 5.426 -2.232 -39.640 1.00 31.28 183 HIS A C 1
ATOM 1494 O O . HIS A 1 183 ? 4.921 -1.221 -39.159 1.00 31.28 183 HIS A O 1
ATOM 1500 N N . SER A 1 184 ? 5.342 -3.411 -39.021 1.00 31.36 184 SER A N 1
ATOM 1501 C CA . SER A 1 184 ? 4.745 -3.585 -37.696 1.00 31.36 184 SER A CA 1
ATOM 1502 C C . SER A 1 184 ? 5.609 -2.894 -36.636 1.00 31.36 184 SER A C 1
ATOM 1504 O O . SER A 1 184 ? 6.586 -3.463 -36.148 1.00 31.36 184 SER A O 1
ATOM 1506 N N . CYS A 1 185 ? 5.258 -1.661 -36.275 1.00 32.88 185 CYS A N 1
ATOM 1507 C CA . CYS A 1 185 ? 5.735 -1.030 -35.052 1.00 32.88 185 CYS A CA 1
ATOM 1508 C C . CYS A 1 185 ? 4.875 -1.552 -33.895 1.00 32.88 185 CYS A C 1
ATOM 1510 O O . CYS A 1 185 ? 3.829 -0.997 -33.567 1.00 32.88 185 CYS A O 1
ATOM 1512 N N . THR A 1 186 ? 5.264 -2.687 -33.321 1.00 40.75 186 THR A N 1
ATOM 1513 C CA . THR A 1 186 ? 4.639 -3.196 -32.102 1.00 40.75 186 THR A CA 1
ATOM 1514 C C . THR A 1 186 ? 5.089 -2.376 -30.894 1.00 40.75 186 THR A C 1
ATOM 1516 O O . THR A 1 186 ? 6.284 -2.290 -30.616 1.00 40.75 186 THR A O 1
ATOM 1519 N N . GLN A 1 187 ? 4.085 -1.884 -30.160 1.00 46.19 187 GLN A N 1
ATOM 1520 C CA . GLN A 1 187 ? 4.077 -1.618 -28.716 1.00 46.19 187 GLN A CA 1
ATOM 1521 C C . GLN A 1 187 ? 4.738 -0.322 -28.227 1.00 46.19 187 GLN A C 1
ATOM 1523 O O . GLN A 1 187 ? 5.828 -0.307 -27.669 1.00 46.19 187 GLN A O 1
ATOM 1528 N N . LEU A 1 188 ? 3.979 0.765 -28.343 1.00 37.50 188 LEU A N 1
ATOM 1529 C CA . LEU A 1 188 ? 3.382 1.403 -27.164 1.00 37.50 188 LEU A CA 1
ATOM 1530 C C . LEU A 1 188 ? 1.919 1.650 -27.535 1.00 37.50 188 LEU A C 1
ATOM 1532 O O . LEU A 1 188 ? 1.577 2.661 -28.143 1.00 37.50 188 LEU A O 1
ATOM 1536 N N . THR A 1 189 ? 1.053 0.667 -27.288 1.00 39.38 189 THR A N 1
ATOM 1537 C CA . THR A 1 189 ? -0.387 0.901 -27.422 1.00 39.38 189 THR A CA 1
ATOM 1538 C C . THR A 1 189 ? -0.745 2.000 -26.434 1.00 39.38 189 THR A C 1
ATOM 1540 O O . THR A 1 189 ? -0.402 1.874 -25.260 1.00 39.38 189 THR A O 1
ATOM 1543 N N . GLY A 1 190 ? -1.436 3.056 -26.872 1.00 38.53 190 GLY A N 1
ATOM 1544 C CA . GLY A 1 190 ? -1.842 4.179 -26.011 1.00 38.53 190 GLY A CA 1
ATOM 1545 C C . GLY A 1 190 ? -2.562 3.771 -24.713 1.00 38.53 190 GLY A C 1
ATOM 1546 O O . GLY A 1 190 ? -2.634 4.566 -23.785 1.00 38.53 190 GLY A O 1
ATOM 1547 N N . LEU A 1 191 ? -3.014 2.517 -24.616 1.00 35.91 191 LEU A N 1
ATOM 1548 C CA . LEU A 1 191 ? -3.490 1.849 -23.405 1.00 35.91 191 LEU A CA 1
ATOM 1549 C C . LEU A 1 191 ? -2.474 1.832 -22.244 1.00 35.91 191 LEU A C 1
ATOM 1551 O O . LEU A 1 191 ? -2.869 2.173 -21.138 1.00 35.91 191 LEU A O 1
ATOM 1555 N N . GLU A 1 192 ? -1.182 1.546 -22.460 1.00 37.84 192 GLU A N 1
ATOM 1556 C CA . GLU A 1 192 ? -0.197 1.513 -21.353 1.00 37.84 192 GLU A CA 1
ATOM 1557 C C . GLU A 1 192 ? 0.073 2.913 -20.779 1.00 37.84 192 GLU A C 1
ATOM 1559 O O . GLU A 1 192 ? 0.216 3.091 -19.568 1.00 37.84 192 GLU A O 1
ATOM 1564 N N . LEU A 1 193 ? 0.062 3.937 -21.638 1.00 38.66 193 LEU A N 1
ATOM 1565 C CA . LEU A 1 193 ? 0.125 5.338 -21.213 1.00 38.66 193 LEU A CA 1
ATOM 1566 C C . LEU A 1 193 ? -1.158 5.756 -20.481 1.00 38.66 193 LEU A C 1
ATOM 1568 O O . LEU A 1 193 ? -1.088 6.511 -19.514 1.00 38.66 193 LEU A O 1
ATOM 1572 N N . CYS A 1 194 ? -2.316 5.230 -20.890 1.00 38.62 194 CYS A N 1
ATOM 1573 C CA . CYS A 1 194 ? -3.599 5.455 -20.225 1.00 38.62 194 CYS A CA 1
ATOM 1574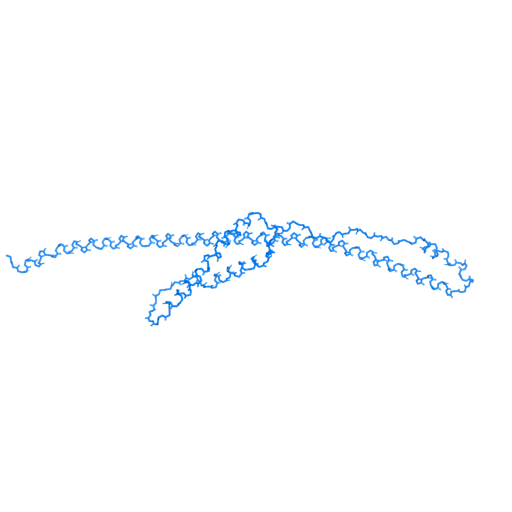 C C . CYS A 1 194 ? -3.678 4.794 -18.841 1.00 38.62 194 CYS A C 1
ATOM 1576 O O . CYS A 1 194 ? -4.209 5.405 -17.914 1.00 38.62 194 CYS A O 1
ATOM 1578 N N . ASP A 1 195 ? -3.136 3.588 -18.679 1.00 41.00 195 ASP A N 1
ATOM 1579 C CA . ASP A 1 195 ? -3.094 2.887 -17.393 1.00 41.00 195 ASP A CA 1
ATOM 1580 C C . ASP A 1 195 ? -2.089 3.541 -16.443 1.00 41.00 195 ASP A C 1
ATOM 1582 O O . ASP A 1 195 ? -2.407 3.780 -15.275 1.00 41.00 195 ASP A O 1
ATOM 1586 N N . SER A 1 196 ? -0.929 3.965 -16.958 1.00 44.84 196 SER A N 1
ATOM 1587 C CA . SER A 1 196 ? 0.023 4.782 -16.201 1.00 44.84 196 SER A CA 1
ATOM 1588 C C . SER A 1 196 ? -0.570 6.144 -15.809 1.00 44.84 196 SER A C 1
ATOM 1590 O O . SER A 1 196 ? -0.301 6.629 -14.709 1.00 44.84 196 SER A O 1
ATOM 1592 N N . TRP A 1 197 ? -1.411 6.749 -16.658 1.00 42.03 197 TRP A N 1
ATOM 1593 C CA . TRP A 1 197 ? -2.144 7.986 -16.360 1.00 42.03 197 TRP A CA 1
ATOM 1594 C C . TRP A 1 197 ? -3.256 7.770 -15.329 1.00 42.03 197 TRP A C 1
ATOM 1596 O O . TRP A 1 197 ? -3.453 8.607 -14.451 1.00 42.03 197 TRP A O 1
ATOM 1606 N N . ARG A 1 198 ? -3.968 6.637 -15.382 1.00 42.59 198 ARG A N 1
ATOM 1607 C CA . ARG A 1 198 ? -4.991 6.265 -14.393 1.00 42.59 198 ARG A CA 1
ATOM 1608 C C . ARG A 1 198 ? -4.366 6.044 -13.013 1.00 42.59 198 ARG A C 1
ATOM 1610 O O . ARG A 1 198 ? -4.880 6.583 -12.035 1.00 42.59 198 ARG A O 1
ATOM 1617 N N . LEU A 1 199 ? -3.236 5.335 -12.947 1.00 48.31 199 LEU A N 1
ATOM 1618 C CA . LEU A 1 199 ? -2.439 5.158 -11.728 1.00 48.31 199 LEU A CA 1
ATOM 1619 C C . LEU A 1 199 ? -1.904 6.496 -11.201 1.00 48.31 199 LEU A C 1
ATOM 1621 O O . LEU A 1 199 ? -2.096 6.802 -10.028 1.00 48.31 199 LEU A O 1
ATOM 1625 N N . MET A 1 200 ? -1.322 7.341 -12.061 1.00 45.81 200 MET A N 1
ATOM 1626 C CA . MET A 1 200 ? -0.864 8.679 -11.660 1.00 45.81 200 MET A CA 1
ATOM 1627 C C . MET A 1 200 ? -2.005 9.559 -11.147 1.00 45.81 200 MET A C 1
ATOM 1629 O O . MET A 1 200 ? -1.840 10.228 -10.136 1.00 45.81 200 MET A O 1
ATOM 1633 N N . ARG A 1 201 ? -3.175 9.547 -11.793 1.00 43.66 201 ARG A N 1
ATOM 1634 C CA . ARG A 1 201 ? -4.339 10.332 -11.362 1.00 43.66 201 ARG A CA 1
ATOM 1635 C C . ARG A 1 201 ? -4.919 9.835 -10.042 1.00 43.66 201 ARG A C 1
ATOM 1637 O O . ARG A 1 201 ? -5.363 10.656 -9.252 1.00 43.66 201 ARG A O 1
ATOM 1644 N N . SER A 1 202 ? -4.895 8.526 -9.799 1.00 46.09 202 SER A N 1
ATOM 1645 C CA . SER A 1 202 ? -5.277 7.941 -8.510 1.00 46.09 202 SER A CA 1
ATOM 1646 C C . SER A 1 202 ? -4.327 8.399 -7.401 1.00 46.09 202 SER A C 1
ATOM 1648 O O . SER A 1 202 ? -4.774 8.865 -6.360 1.00 46.09 202 SER A O 1
ATOM 1650 N N . VAL A 1 203 ? -3.014 8.365 -7.654 1.00 45.53 203 VAL A N 1
ATOM 1651 C CA . VAL A 1 203 ? -2.005 8.844 -6.696 1.00 45.53 203 VAL A CA 1
ATOM 1652 C C . VAL A 1 203 ? -2.129 10.353 -6.467 1.00 45.53 203 VAL A C 1
ATOM 1654 O O . VAL A 1 203 ? -2.071 10.792 -5.327 1.00 45.53 203 VAL A O 1
ATOM 1657 N N . LEU A 1 204 ? -2.336 11.149 -7.522 1.00 47.19 204 LEU A N 1
ATOM 1658 C CA . LEU A 1 204 ? -2.469 12.610 -7.450 1.00 47.19 204 LEU A CA 1
ATOM 1659 C C . LEU A 1 204 ? -3.805 13.077 -6.851 1.00 47.19 204 LEU A C 1
ATOM 1661 O O . LEU A 1 204 ? -3.829 14.101 -6.178 1.00 47.19 204 LEU A O 1
ATOM 1665 N N . GLY A 1 205 ? -4.898 12.346 -7.083 1.00 42.53 205 GLY A N 1
ATOM 1666 C CA . GLY A 1 205 ? -6.246 12.686 -6.617 1.00 42.53 205 GLY A CA 1
ATOM 1667 C C . GLY A 1 205 ? -6.535 12.292 -5.167 1.00 42.53 205 GLY A C 1
ATOM 1668 O O . GLY A 1 205 ? -7.369 12.927 -4.531 1.00 42.53 205 GLY A O 1
ATOM 1669 N N . SER A 1 206 ? -5.830 11.294 -4.626 1.00 42.66 206 SER A N 1
ATOM 1670 C CA . SER A 1 206 ? -5.947 10.871 -3.218 1.00 42.66 206 SER A CA 1
ATOM 1671 C C . SER A 1 206 ? -5.111 11.722 -2.251 1.00 42.66 206 SER A C 1
ATOM 1673 O O . SER A 1 206 ? -5.055 11.441 -1.056 1.00 42.66 206 SER A O 1
ATOM 1675 N N . LEU A 1 207 ? -4.426 12.752 -2.752 1.00 38.44 207 LEU A N 1
ATOM 1676 C CA . LEU A 1 207 ? -3.603 13.647 -1.948 1.00 38.44 207 LEU A CA 1
ATOM 1677 C C . LEU A 1 207 ? -4.422 14.864 -1.504 1.00 38.44 207 LEU A C 1
ATOM 1679 O O . LEU A 1 207 ? -4.964 15.553 -2.368 1.00 38.44 207 LEU A O 1
ATOM 1683 N N . PRO A 1 208 ? -4.479 15.183 -0.196 1.00 32.97 208 PRO A N 1
ATOM 1684 C CA . PRO A 1 208 ? -5.046 16.444 0.260 1.00 32.97 208 PRO A CA 1
ATOM 1685 C C . PRO A 1 208 ? -4.343 17.602 -0.449 1.00 32.97 208 PRO A C 1
ATOM 1687 O O . PRO A 1 208 ? -3.108 17.648 -0.499 1.00 32.97 208 PRO A O 1
ATOM 1690 N N . ASP A 1 209 ? -5.128 18.520 -1.007 1.00 35.97 209 ASP A N 1
ATOM 1691 C CA . ASP A 1 209 ? -4.626 19.745 -1.619 1.00 35.97 209 ASP A CA 1
ATOM 1692 C C . ASP A 1 209 ? -4.066 20.625 -0.497 1.00 35.97 209 ASP A C 1
ATOM 1694 O O . ASP A 1 209 ? -4.783 21.388 0.147 1.00 35.97 209 ASP A O 1
ATOM 1698 N N . ILE A 1 210 ? -2.775 20.468 -0.192 1.00 38.59 210 ILE A N 1
ATOM 1699 C CA . ILE A 1 210 ? -2.072 21.375 0.716 1.00 38.59 210 ILE A CA 1
ATOM 1700 C C . ILE A 1 210 ? -1.776 22.648 -0.082 1.00 38.59 210 ILE A C 1
ATOM 1702 O O . ILE A 1 210 ? -0.643 22.926 -0.477 1.00 38.59 210 ILE A O 1
ATOM 1706 N N . ARG A 1 211 ? -2.834 23.415 -0.353 1.00 32.84 211 ARG A N 1
ATOM 1707 C CA . ARG A 1 211 ? -2.741 24.852 -0.575 1.00 32.84 211 ARG A CA 1
ATOM 1708 C C . ARG A 1 211 ? -3.074 25.554 0.730 1.00 32.84 211 ARG A C 1
ATOM 1710 O O . ARG A 1 211 ? -4.181 25.430 1.240 1.00 32.84 211 ARG A O 1
ATOM 1717 N N . ASN A 1 212 ? -2.108 26.363 1.151 1.00 29.78 212 ASN A N 1
ATOM 1718 C CA . ASN A 1 212 ? -2.137 27.363 2.215 1.00 29.78 212 ASN A CA 1
ATOM 1719 C C . ASN A 1 212 ? -1.894 26.840 3.636 1.00 29.78 212 ASN A C 1
ATOM 1721 O O . ASN A 1 212 ? -2.824 26.512 4.365 1.00 29.78 212 ASN A O 1
ATOM 1725 N N . HIS A 1 213 ? -0.624 26.903 4.038 1.00 32.25 213 HIS A N 1
ATOM 1726 C CA . HIS A 1 213 ? -0.216 27.675 5.211 1.00 32.25 213 HIS A CA 1
ATOM 1727 C C . HIS A 1 213 ? 1.085 28.417 4.907 1.00 32.25 213 HIS A C 1
ATOM 1729 O O . HIS A 1 213 ? 1.926 27.833 4.187 1.00 32.25 213 HIS A O 1
#